Protein AF-A0A6B2GBC1-F1 (afdb_monomer)

Foldseek 3Di:
DAFAQQFPPFADPDPPVQFDRHAGDFDQDADDPDVVVVVVSVVPDGHHYTDDQAHLQQQHLLLCLAVCVSNVPDALVVDAAEAEAEDQGHYDAFPPCVVRVADAADPSHHQQDPRRGNPCRSVHGRHHLVSSLVSCLVRVYEYEYAYAPVCQVVVVVSVVVSPNHNYDYDHADPVNPCVVVVVVVVVVD

Secondary structure (DSSP, 8-state):
-B---SSTTTS-----TTSBPP-SBB--S-S-S-HHHHHHHHHH---B--SSSEE-HHHHHHHHHH-HHHHTPPPTTT--EEEEEEESSEE--TTGGGGGT--SPP-SS--B-TTSBBTTTTTSPPPPHHHHHHHHHHTTEEEEEEE-GGGHHHHHHHHHHTTTS-EEEEEPPTT-TTHHHHHHHHHT-

InterPro domains:
  IPR002369 Integrin beta subunit, VWA domain [PF00362] (2-185)
  IPR002369 Integrin beta subunit, VWA domain [SM00187] (1-189)
  IPR015812 Integrin beta subunit [PR01186] (19-38)
  IPR015812 Integrin beta subunit [PR01186] (52-74)
  IPR015812 Integrin beta subunit [PR01186] (125-148)
  IPR015812 Integrin beta subunit [PR01186] (163-187)
  IPR015812 Integrin beta subunit [PTHR10082] (2-185)
  IPR036465 von Willebrand factor A-like domain superfamily [G3DSA:3.40.50.410] (1-189)
  IPR036465 von Willebrand factor A-like domain superfamily [SSF53300] (2-186)

Radius of gyration: 16.09 Å; Cα contacts (8 Å, |Δi|>4): 322; chains: 1; bounding box: 44×36×41 Å

Solvent-accessible surface area (backbone atoms only — not comparable to full-atom values): 10828 Å² total; per-residue (Å²): 93,68,44,26,51,67,41,55,77,43,24,71,92,69,84,49,92,88,45,49,80,53,44,29,30,35,64,86,72,52,65,69,90,57,62,64,63,49,52,55,50,60,74,68,64,73,58,58,66,59,70,55,69,53,24,31,55,46,47,38,54,38,41,60,59,56,27,39,75,75,41,44,64,68,59,67,92,80,42,92,42,75,46,80,44,76,46,85,59,48,70,50,40,51,70,58,30,46,79,54,73,24,77,40,75,49,86,86,70,56,48,63,47,99,84,29,33,46,73,49,49,80,68,26,19,38,40,43,71,68,59,43,42,51,46,30,44,75,56,59,34,33,40,38,37,35,25,30,71,90,45,48,67,62,52,48,53,50,40,62,74,28,70,85,38,59,52,51,74,43,75,33,48,97,82,49,80,54,53,66,62,55,53,57,57,58,75,77,110

Sequence (189 aa):
IFVDKPITPFSGSWSQNCCLPTFSFKNVLPLSQDIDTFNETLQSLRISSNIDTKEGTMDAIYQVAACEQQIGWRLPEQSRRAILIVTDGKMKMAGDGRIAGIFRPHDGKCHLNMENYYEKDLYFDYISLAVVRKILMKNRITVLFAATKSLNEEFTKITQLWNGVNSAVSILSEDSSNIVNLVENMSQV

pLDDT: mean 90.85, std 9.91, range [48.81, 98.56]

Structure (mmCIF, N/CA/C/O backbone):
data_AF-A0A6B2GBC1-F1
#
_entry.id   AF-A0A6B2GBC1-F1
#
loop_
_atom_site.group_PDB
_atom_site.id
_atom_site.type_symbol
_atom_site.label_atom_id
_atom_site.label_alt_id
_atom_site.label_comp_id
_atom_site.label_asym_id
_atom_site.label_entity_id
_atom_site.label_seq_id
_atom_site.pdbx_PDB_ins_code
_atom_site.Cartn_x
_atom_site.Cartn_y
_atom_site.Cartn_z
_atom_site.occupancy
_atom_site.B_iso_or_equiv
_atom_site.auth_seq_id
_atom_site.auth_comp_id
_atom_site.auth_asym_id
_atom_site.auth_atom_id
_atom_site.pdbx_PDB_model_num
ATOM 1 N N . ILE A 1 1 ? 3.556 -5.795 3.095 1.00 93.44 1 ILE A N 1
ATOM 2 C CA . ILE A 1 1 ? 4.776 -5.016 2.764 1.00 93.44 1 ILE A CA 1
ATOM 3 C C . ILE A 1 1 ? 4.745 -4.637 1.290 1.00 93.44 1 ILE A C 1
ATOM 5 O O . ILE A 1 1 ? 4.139 -5.370 0.509 1.00 93.44 1 ILE A O 1
ATOM 9 N N . PHE A 1 2 ? 5.346 -3.517 0.910 1.00 95.31 2 PHE A N 1
ATOM 10 C CA . PHE A 1 2 ? 5.397 -3.057 -0.477 1.00 95.31 2 PHE A CA 1
ATOM 11 C C . PHE A 1 2 ? 6.746 -2.403 -0.766 1.00 95.31 2 PHE A C 1
ATOM 13 O O . PHE A 1 2 ? 7.439 -2.013 0.170 1.00 95.31 2 PHE A O 1
ATOM 20 N N . VAL A 1 3 ? 7.109 -2.338 -2.045 1.00 94.44 3 VAL A N 1
ATOM 21 C CA . VAL A 1 3 ? 8.291 -1.614 -2.529 1.00 94.44 3 VAL A CA 1
ATOM 22 C C . VAL A 1 3 ? 7.860 -0.844 -3.767 1.00 94.44 3 VAL A C 1
ATOM 24 O O . VAL A 1 3 ? 7.325 0.256 -3.664 1.00 94.44 3 VAL A O 1
ATOM 27 N N . ASP A 1 4 ? 7.982 -1.458 -4.942 1.00 95.06 4 ASP A N 1
ATOM 28 C CA . ASP A 1 4 ? 7.512 -0.908 -6.196 1.00 95.06 4 ASP A CA 1
ATOM 29 C C . ASP A 1 4 ? 7.488 -1.971 -7.310 1.00 95.06 4 ASP A C 1
ATOM 31 O O . ASP A 1 4 ? 7.938 -3.102 -7.118 1.00 95.06 4 ASP A O 1
ATOM 35 N N . LYS A 1 5 ? 6.936 -1.631 -8.478 1.00 95.38 5 LYS A N 1
ATOM 36 C CA . LYS A 1 5 ? 6.880 -2.517 -9.646 1.00 95.38 5 LYS A CA 1
ATOM 37 C C . LYS A 1 5 ? 8.297 -2.990 -10.029 1.00 95.38 5 LYS A C 1
ATOM 39 O O . LYS A 1 5 ? 9.174 -2.152 -10.248 1.00 95.38 5 LYS A O 1
ATOM 44 N N . PRO A 1 6 ? 8.537 -4.309 -10.147 1.00 93.06 6 PRO A N 1
ATOM 45 C CA . PRO A 1 6 ? 9.867 -4.872 -10.366 1.00 93.06 6 PRO A CA 1
ATOM 46 C C . PRO A 1 6 ? 10.289 -4.795 -11.842 1.00 93.06 6 PRO A C 1
ATOM 48 O O . PRO A 1 6 ? 10.490 -5.809 -12.508 1.00 93.06 6 PRO A O 1
ATOM 51 N N . ILE A 1 7 ? 10.399 -3.577 -12.368 1.00 92.56 7 ILE A N 1
ATOM 52 C CA . ILE A 1 7 ? 10.767 -3.298 -13.755 1.00 92.56 7 ILE A CA 1
ATOM 53 C C . ILE A 1 7 ? 11.630 -2.038 -13.852 1.00 92.56 7 ILE A C 1
ATOM 55 O O . ILE A 1 7 ? 11.439 -1.068 -13.122 1.00 92.56 7 ILE A O 1
ATOM 59 N N . THR A 1 8 ? 12.568 -2.018 -14.796 1.00 90.50 8 THR A N 1
ATOM 60 C CA . THR A 1 8 ? 13.325 -0.807 -15.138 1.00 90.50 8 THR A CA 1
ATOM 61 C C . THR A 1 8 ? 12.388 0.254 -15.743 1.00 90.50 8 THR A C 1
ATOM 63 O O . THR A 1 8 ? 11.557 -0.090 -16.584 1.00 90.50 8 THR A O 1
ATOM 66 N N . PRO A 1 9 ? 12.502 1.543 -15.363 1.00 91.69 9 PRO A N 1
ATOM 67 C CA . PRO A 1 9 ? 13.580 2.153 -14.573 1.00 91.69 9 PRO A CA 1
ATOM 68 C C . PRO A 1 9 ? 13.373 2.172 -13.049 1.00 91.69 9 PRO A C 1
ATOM 70 O O . PRO A 1 9 ? 14.221 2.714 -12.348 1.00 91.69 9 PRO A O 1
ATOM 73 N N . PHE A 1 10 ? 12.284 1.608 -12.527 1.00 90.31 10 PHE A N 1
ATOM 74 C CA . PHE A 1 10 ? 11.970 1.656 -11.095 1.00 90.31 10 PHE A CA 1
ATOM 75 C C . PHE A 1 10 ? 12.819 0.700 -10.263 1.00 90.31 10 PHE A C 1
ATOM 77 O O . PHE A 1 10 ? 13.260 1.042 -9.170 1.00 90.31 10 PHE A O 1
ATOM 84 N N . SER A 1 11 ? 13.090 -0.493 -10.788 1.00 84.81 11 SER A N 1
ATOM 85 C CA . SER A 1 11 ? 13.958 -1.482 -10.158 1.00 84.81 11 SER A CA 1
ATOM 86 C C . SER A 1 11 ? 15.099 -1.907 -11.081 1.00 84.81 11 SER A C 1
ATOM 88 O O . SER A 1 11 ? 15.045 -1.769 -12.311 1.00 84.81 11 SER A O 1
ATOM 90 N N . GLY A 1 12 ? 16.171 -2.408 -10.468 1.00 72.06 12 GLY A N 1
ATOM 91 C CA . GLY A 1 12 ? 17.345 -2.924 -11.164 1.00 72.06 12 GLY A CA 1
ATOM 92 C C . GLY A 1 12 ? 17.510 -4.421 -10.953 1.00 72.06 12 GLY A C 1
ATOM 93 O O . GLY A 1 12 ? 17.150 -4.952 -9.910 1.00 72.06 12 GLY A O 1
ATOM 94 N N . SER A 1 13 ? 18.147 -5.088 -11.916 1.00 59.38 13 SER A N 1
ATOM 95 C CA . SER A 1 13 ? 18.528 -6.509 -11.835 1.00 59.38 13 SER A CA 1
ATOM 96 C C . SER A 1 13 ? 19.705 -6.773 -10.877 1.00 59.38 13 SER A C 1
ATOM 98 O O . SER A 1 13 ? 20.373 -7.805 -10.974 1.00 59.38 13 SER A O 1
ATOM 100 N N . TRP A 1 14 ? 20.021 -5.839 -9.979 1.00 55.62 14 TRP A N 1
ATOM 101 C CA . TRP A 1 14 ? 21.139 -5.999 -9.063 1.00 55.62 14 TRP A CA 1
ATOM 102 C C . TRP A 1 14 ? 20.720 -6.980 -7.975 1.00 55.62 14 TRP A C 1
ATOM 104 O O . TRP A 1 14 ? 19.924 -6.646 -7.100 1.00 55.62 14 TRP A O 1
ATOM 114 N N . SER A 1 15 ? 21.271 -8.192 -8.019 1.00 51.00 15 SER A N 1
ATOM 115 C CA . SER A 1 15 ? 21.287 -9.102 -6.879 1.00 51.00 15 SER A CA 1
ATOM 116 C C . SER A 1 15 ? 22.1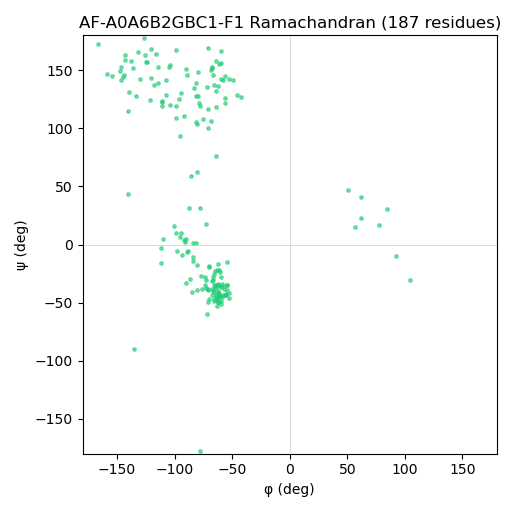30 -8.465 -5.770 1.00 51.00 15 SER A C 1
ATOM 118 O O . SER A 1 15 ? 23.305 -8.788 -5.591 1.00 51.00 15 SER A O 1
ATOM 120 N N . GLN A 1 16 ? 21.579 -7.481 -5.065 1.00 55.41 16 GLN A N 1
ATOM 121 C CA . GLN A 1 16 ? 22.209 -6.984 -3.856 1.00 55.41 16 GLN A CA 1
ATOM 122 C C . GLN A 1 16 ? 22.061 -8.070 -2.791 1.00 55.41 16 GLN A C 1
ATOM 124 O O . GLN A 1 16 ? 20.952 -8.397 -2.377 1.00 55.41 16 GLN A O 1
ATOM 129 N N . ASN A 1 17 ? 23.186 -8.615 -2.323 1.00 58.75 17 ASN A N 1
ATOM 130 C CA . ASN A 1 17 ? 23.235 -9.666 -1.297 1.00 58.75 17 ASN A CA 1
ATOM 131 C C . ASN A 1 17 ? 22.494 -9.306 0.012 1.00 58.75 17 ASN A C 1
ATOM 133 O O . ASN A 1 17 ? 22.229 -10.189 0.825 1.00 58.75 17 ASN A O 1
ATOM 137 N N . CYS A 1 18 ? 22.155 -8.030 0.231 1.00 66.94 18 CYS A N 1
ATOM 138 C CA . CYS A 1 18 ? 21.405 -7.574 1.400 1.00 66.94 18 CYS A CA 1
ATOM 139 C C . CYS A 1 18 ? 19.919 -7.950 1.369 1.00 66.94 18 CYS A C 1
ATOM 141 O O . CYS A 1 18 ? 19.301 -8.094 2.426 1.00 66.94 18 CYS A O 1
ATOM 143 N N . CYS A 1 19 ? 19.332 -8.094 0.181 1.00 77.69 19 CYS A N 1
ATOM 144 C CA . CYS A 1 19 ? 17.942 -7.706 -0.008 1.00 77.69 19 CYS A CA 1
ATOM 145 C C . CYS A 1 19 ? 17.146 -8.739 -0.818 1.00 77.69 19 CYS A C 1
ATOM 147 O O . CYS A 1 19 ? 17.696 -9.477 -1.636 1.00 77.69 19 CYS A O 1
ATOM 149 N N . LEU A 1 20 ? 15.833 -8.811 -0.575 1.00 83.00 20 LEU A N 1
ATOM 150 C CA . LEU A 1 20 ? 14.937 -9.620 -1.406 1.00 83.00 20 LEU A CA 1
ATOM 151 C C . LEU A 1 20 ? 14.817 -9.011 -2.813 1.00 83.00 20 LEU A C 1
ATOM 153 O O . LEU A 1 20 ? 14.874 -7.780 -2.932 1.00 83.00 20 LEU A O 1
ATOM 157 N N . PRO A 1 21 ? 14.577 -9.829 -3.860 1.00 86.38 21 PRO A N 1
ATOM 158 C CA . PRO A 1 21 ? 14.189 -9.317 -5.173 1.00 86.38 21 PRO A CA 1
ATOM 159 C C . PRO A 1 21 ? 13.037 -8.320 -5.047 1.00 86.38 21 PRO A C 1
ATOM 161 O O . PRO A 1 21 ? 12.145 -8.526 -4.222 1.00 86.38 21 PRO A O 1
ATOM 164 N N . THR A 1 22 ? 13.058 -7.247 -5.839 1.00 89.75 22 THR A N 1
ATOM 165 C CA . THR A 1 22 ? 11.990 -6.242 -5.823 1.00 89.75 22 THR A CA 1
ATOM 166 C C . THR A 1 22 ? 10.642 -6.892 -6.136 1.00 89.75 22 THR A C 1
ATOM 168 O O . THR A 1 22 ? 10.546 -7.780 -6.983 1.00 89.75 22 THR A O 1
ATOM 171 N N . PHE A 1 23 ? 9.596 -6.439 -5.456 1.00 92.88 23 PHE A N 1
ATOM 172 C CA . PHE A 1 23 ? 8.207 -6.819 -5.694 1.00 92.88 23 PHE A CA 1
ATOM 173 C C . PHE A 1 23 ? 7.311 -5.615 -5.393 1.00 92.88 23 PHE A C 1
ATOM 175 O O . PHE A 1 23 ? 7.648 -4.788 -4.545 1.00 92.88 23 PHE A O 1
ATOM 182 N N . SER A 1 24 ? 6.144 -5.534 -6.033 1.00 95.56 24 SER A N 1
ATOM 183 C CA . SER A 1 24 ? 5.229 -4.413 -5.795 1.00 95.56 24 SER A CA 1
ATOM 184 C C . SER A 1 24 ? 4.568 -4.493 -4.417 1.00 95.56 24 SER A C 1
ATOM 186 O O . SER A 1 24 ? 4.765 -3.614 -3.581 1.00 95.56 24 SER A O 1
ATOM 188 N N . PHE A 1 25 ? 3.827 -5.570 -4.146 1.00 97.62 25 PHE A N 1
ATOM 189 C CA . PHE A 1 25 ? 3.136 -5.787 -2.876 1.00 97.62 25 PHE A CA 1
ATOM 190 C C . PHE A 1 25 ? 3.088 -7.276 -2.525 1.00 97.62 25 PHE A C 1
ATOM 192 O O . PHE A 1 25 ? 2.859 -8.121 -3.393 1.00 97.62 25 PHE A O 1
ATOM 199 N N . LYS A 1 26 ? 3.261 -7.577 -1.234 1.00 96.94 26 LYS A N 1
ATOM 200 C CA . LYS A 1 26 ? 3.037 -8.901 -0.651 1.00 96.94 26 LYS A CA 1
ATOM 201 C C . LYS A 1 26 ? 2.222 -8.788 0.634 1.00 96.94 26 LYS A C 1
ATOM 203 O O . LYS A 1 26 ? 2.610 -8.060 1.562 1.00 96.94 26 LYS A O 1
ATOM 208 N N . ASN A 1 27 ? 1.140 -9.556 0.716 1.00 97.50 27 ASN A N 1
ATOM 209 C CA . ASN A 1 27 ? 0.458 -9.829 1.976 1.00 97.50 27 ASN A CA 1
ATOM 210 C C . ASN A 1 27 ? 1.210 -10.948 2.716 1.00 97.50 27 ASN A C 1
ATOM 212 O O . ASN A 1 27 ? 1.182 -12.102 2.305 1.00 97.50 27 ASN A O 1
ATOM 216 N N . VAL A 1 28 ? 1.948 -10.592 3.767 1.00 96.31 28 VAL A N 1
ATOM 217 C CA . VAL A 1 28 ? 2.822 -11.545 4.477 1.00 96.31 28 VAL A CA 1
ATOM 218 C C . VAL A 1 28 ? 2.045 -12.336 5.521 1.00 96.31 28 VAL A C 1
ATOM 220 O O . VAL A 1 28 ? 2.251 -13.537 5.650 1.00 96.31 28 VAL A O 1
ATOM 223 N N . LEU A 1 29 ? 1.150 -11.660 6.239 1.00 96.44 29 LEU A N 1
ATOM 224 C CA . LEU A 1 29 ? 0.377 -12.232 7.328 1.00 96.44 29 LEU A CA 1
ATOM 225 C C . LEU A 1 29 ? -1.056 -11.686 7.265 1.00 96.44 29 LEU A C 1
ATOM 227 O O . LEU A 1 29 ? -1.244 -10.479 7.441 1.00 96.44 29 LEU A O 1
ATOM 231 N N . PRO A 1 30 ? -2.059 -12.543 7.010 1.00 97.06 30 PRO A N 1
ATOM 232 C CA . PRO A 1 30 ? -3.462 -12.179 7.165 1.00 97.06 30 PRO A CA 1
ATOM 233 C C . PRO A 1 30 ? -3.781 -11.753 8.604 1.00 97.06 30 PRO A C 1
ATOM 235 O O . PRO A 1 30 ? -3.113 -12.170 9.550 1.00 97.06 30 PRO A O 1
ATOM 238 N N . LEU A 1 31 ? -4.836 -10.958 8.783 1.00 96.31 31 LEU A N 1
ATOM 239 C CA . LEU A 1 31 ? -5.298 -10.526 10.101 1.00 96.31 31 LEU A CA 1
ATOM 240 C C . LEU A 1 31 ? -5.581 -11.739 11.001 1.00 96.31 31 LEU A C 1
ATOM 242 O O . LEU A 1 31 ? -6.424 -12.579 10.687 1.00 96.31 31 LEU A O 1
ATOM 246 N N . SER A 1 32 ? -4.888 -11.794 12.137 1.00 93.81 32 SER A N 1
ATOM 247 C CA . SER A 1 32 ? -4.962 -12.877 13.116 1.00 93.81 32 SER A CA 1
ATOM 248 C C . SER A 1 32 ? -4.992 -12.317 14.540 1.00 93.81 32 SER A C 1
ATOM 250 O O . SER A 1 32 ? -4.583 -11.182 14.779 1.00 93.81 32 SER A O 1
ATOM 252 N N . GLN A 1 33 ? -5.498 -13.112 15.483 1.00 93.50 33 GLN A N 1
ATOM 253 C CA . GLN A 1 33 ? -5.403 -12.833 16.923 1.00 93.50 33 GLN A CA 1
ATOM 254 C C . GLN A 1 33 ? -4.122 -13.409 17.547 1.00 93.50 33 GLN A C 1
ATOM 256 O O . GLN A 1 33 ? -3.858 -13.180 18.723 1.00 93.50 33 GLN A O 1
ATOM 261 N N . ASP A 1 34 ? -3.345 -14.160 16.766 1.00 96.06 34 ASP A N 1
ATOM 262 C CA . ASP A 1 34 ? -2.093 -14.770 17.193 1.00 96.06 34 ASP A CA 1
ATOM 263 C C . ASP A 1 34 ? -0.946 -13.747 17.153 1.00 96.06 34 ASP A C 1
ATOM 265 O O . ASP A 1 34 ? -0.430 -13.387 16.090 1.00 96.06 34 ASP A O 1
ATOM 269 N N . ILE A 1 35 ? -0.581 -13.264 18.340 1.00 94.44 35 ILE A N 1
ATOM 270 C CA . ILE A 1 35 ? 0.489 -12.283 18.545 1.00 94.44 35 ILE A CA 1
ATOM 271 C C . ILE A 1 35 ? 1.870 -12.921 18.341 1.00 94.44 35 ILE A C 1
ATOM 273 O O . ILE A 1 35 ? 2.788 -12.244 17.876 1.00 94.44 35 ILE A O 1
ATOM 277 N N . ASP A 1 36 ? 2.023 -14.211 18.639 1.00 95.94 36 ASP A N 1
ATOM 278 C CA . ASP A 1 36 ? 3.304 -14.904 18.510 1.00 95.94 36 ASP A CA 1
ATOM 279 C C . ASP A 1 36 ? 3.659 -15.059 17.031 1.00 95.94 36 ASP A C 1
ATOM 281 O O . ASP A 1 36 ? 4.732 -14.625 16.608 1.00 95.94 36 ASP A O 1
ATOM 285 N N . THR A 1 37 ? 2.701 -15.505 16.210 1.00 94.81 37 THR A N 1
ATOM 286 C CA . THR A 1 37 ? 2.858 -15.545 14.748 1.00 94.81 37 THR A CA 1
ATOM 287 C C . THR A 1 37 ? 3.186 -14.157 14.178 1.00 94.81 37 THR A C 1
ATOM 289 O O . THR A 1 37 ? 4.000 -14.036 13.257 1.00 94.81 37 THR A O 1
ATOM 292 N N . PHE A 1 38 ? 2.588 -13.086 14.712 1.00 94.31 38 PHE A N 1
ATOM 293 C CA . PHE A 1 38 ? 2.908 -11.717 14.296 1.00 94.31 38 PHE A CA 1
ATOM 294 C C . PHE A 1 38 ? 4.362 -11.341 14.613 1.00 94.31 38 PHE A C 1
ATOM 296 O O . PHE A 1 38 ? 5.071 -10.853 13.730 1.00 94.31 38 PHE A O 1
ATOM 303 N N . ASN A 1 39 ? 4.825 -11.611 15.835 1.00 93.19 39 ASN A N 1
ATOM 304 C CA . ASN A 1 39 ? 6.193 -11.320 16.266 1.00 93.19 39 ASN A CA 1
ATOM 305 C C . ASN A 1 39 ? 7.232 -12.123 15.473 1.00 93.19 39 ASN A C 1
ATOM 307 O O . ASN A 1 39 ? 8.215 -11.552 14.997 1.00 93.19 39 ASN A O 1
ATOM 311 N N . GLU A 1 40 ? 6.998 -13.421 15.280 1.00 95.12 40 GLU A N 1
ATOM 312 C CA . GLU A 1 40 ? 7.855 -14.287 14.466 1.00 95.12 40 GLU A CA 1
ATOM 313 C C . GLU A 1 40 ? 7.914 -13.801 13.015 1.00 95.12 40 GLU A C 1
ATOM 315 O O . GLU A 1 40 ? 8.996 -13.674 12.432 1.00 95.12 40 GLU A O 1
ATOM 320 N N . THR A 1 41 ? 6.759 -13.442 12.443 1.00 93.94 41 THR A N 1
ATOM 321 C CA . THR A 1 41 ? 6.696 -12.899 11.084 1.00 93.94 41 THR A CA 1
ATOM 322 C C . THR A 1 41 ? 7.512 -11.616 10.981 1.00 93.94 41 THR A C 1
ATOM 324 O O . THR A 1 41 ? 8.337 -11.514 10.074 1.00 93.94 41 THR A O 1
ATOM 327 N N . LEU A 1 42 ? 7.338 -10.665 11.908 1.00 88.94 42 LEU A N 1
ATOM 328 C CA . LEU A 1 42 ? 8.082 -9.402 11.920 1.00 88.94 42 LEU A CA 1
ATOM 329 C C . LEU A 1 42 ? 9.597 -9.617 11.981 1.00 88.94 42 LEU A C 1
ATOM 331 O O . LEU A 1 42 ? 10.324 -8.970 11.232 1.00 88.94 42 LEU A O 1
ATOM 335 N N . GLN A 1 43 ? 10.072 -10.538 12.821 1.00 90.12 43 GLN A N 1
ATOM 336 C CA . GLN A 1 43 ? 11.502 -10.855 12.928 1.00 90.12 43 GLN A CA 1
ATOM 337 C C . GLN A 1 43 ? 12.065 -11.505 11.657 1.00 90.12 43 GLN A C 1
ATOM 339 O O . GLN A 1 43 ? 13.249 -11.358 11.360 1.00 90.12 43 GLN A O 1
ATOM 344 N N . SER A 1 44 ? 11.224 -12.205 10.892 1.00 88.81 44 SER A N 1
ATOM 345 C CA . SER A 1 44 ? 11.614 -12.838 9.628 1.00 88.81 44 SER A CA 1
ATOM 346 C C . SER A 1 44 ? 11.566 -11.902 8.413 1.00 88.81 44 SER A C 1
ATOM 348 O O . SER A 1 44 ? 12.049 -12.2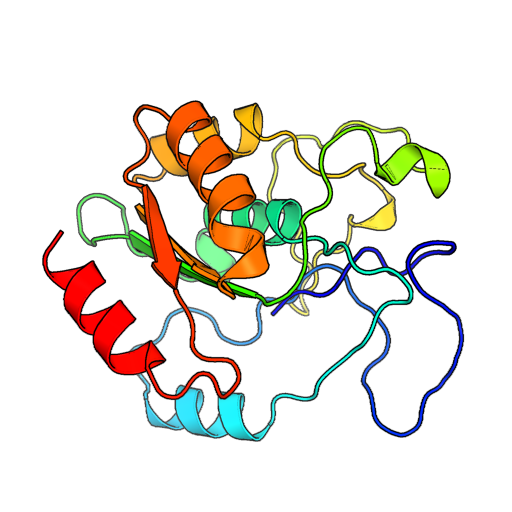67 7.335 1.00 88.81 44 SER A O 1
ATOM 350 N N . LEU A 1 45 ? 10.979 -10.704 8.552 1.00 87.38 45 LEU A N 1
ATOM 351 C CA . LEU A 1 45 ? 10.858 -9.760 7.446 1.00 87.38 45 LEU A CA 1
ATOM 352 C C . LEU A 1 45 ? 12.237 -9.302 6.979 1.00 87.38 45 LEU A C 1
ATOM 354 O O . LEU A 1 45 ? 13.092 -8.881 7.754 1.00 87.38 45 LEU A O 1
ATOM 358 N N . ARG A 1 46 ? 12.430 -9.339 5.663 1.00 82.31 46 ARG A N 1
ATOM 359 C CA . ARG A 1 46 ? 13.635 -8.837 5.010 1.00 82.31 46 ARG A CA 1
ATOM 360 C C . ARG A 1 46 ? 13.285 -7.641 4.147 1.00 82.31 46 ARG A C 1
ATOM 362 O O . ARG A 1 46 ? 12.272 -7.652 3.447 1.00 82.31 46 ARG A O 1
ATOM 369 N N . ILE A 1 47 ? 14.153 -6.638 4.177 1.00 81.31 47 ILE A N 1
ATOM 370 C CA . ILE A 1 47 ? 14.027 -5.472 3.312 1.00 81.31 47 ILE A CA 1
ATOM 371 C C . ILE A 1 47 ? 14.263 -5.857 1.846 1.00 81.31 47 ILE A C 1
ATOM 373 O O . ILE A 1 47 ? 14.986 -6.803 1.512 1.00 81.31 47 ILE A O 1
ATOM 377 N N . SER A 1 48 ? 13.634 -5.094 0.969 1.00 83.38 48 SER A N 1
ATOM 378 C CA . SER A 1 48 ? 13.923 -5.052 -0.457 1.00 83.38 48 SER A CA 1
ATOM 379 C C . SER A 1 48 ? 14.175 -3.590 -0.830 1.00 83.38 48 SER A C 1
ATOM 381 O O . SER A 1 48 ? 14.137 -2.716 0.034 1.00 83.38 48 SER A O 1
ATOM 383 N N . SER A 1 49 ? 14.507 -3.323 -2.084 1.00 78.00 49 SER A N 1
ATOM 384 C CA . SER A 1 49 ? 14.894 -1.991 -2.534 1.00 78.00 49 SER A CA 1
ATOM 385 C C . SER A 1 49 ? 14.459 -1.768 -3.981 1.00 78.00 49 SER A C 1
ATOM 387 O O . SER A 1 49 ? 14.378 -2.710 -4.779 1.00 78.00 49 SER A O 1
ATOM 389 N N . ASN A 1 50 ? 14.164 -0.514 -4.306 1.00 79.19 50 ASN A N 1
ATOM 390 C CA . ASN A 1 50 ? 13.986 0.019 -5.651 1.00 79.19 50 ASN A CA 1
ATOM 391 C C . ASN A 1 50 ? 15.014 1.144 -5.897 1.00 79.19 50 ASN A C 1
ATOM 393 O O . ASN A 1 50 ? 15.724 1.571 -4.989 1.00 79.19 50 ASN A O 1
ATOM 397 N N . ILE A 1 51 ? 15.151 1.575 -7.151 1.00 80.31 51 ILE A N 1
ATOM 398 C CA . ILE A 1 51 ? 16.171 2.550 -7.571 1.00 80.31 51 ILE A CA 1
ATOM 399 C C . ILE A 1 51 ? 15.742 3.983 -7.254 1.00 80.31 51 ILE A C 1
ATOM 401 O O . ILE A 1 51 ? 16.580 4.815 -6.908 1.00 80.31 51 ILE A O 1
ATOM 405 N N . ASP A 1 52 ? 14.465 4.302 -7.440 1.00 82.12 52 ASP A N 1
ATOM 406 C CA . ASP A 1 52 ? 13.958 5.661 -7.305 1.00 82.12 52 ASP A CA 1
ATOM 407 C C . ASP A 1 52 ? 13.293 5.919 -5.946 1.00 82.12 52 ASP A C 1
ATOM 409 O O . ASP A 1 52 ? 13.018 5.015 -5.170 1.00 82.12 52 ASP A O 1
ATOM 413 N N . THR A 1 53 ? 13.027 7.186 -5.632 1.00 83.75 53 THR A N 1
ATOM 414 C CA . THR A 1 53 ? 12.523 7.597 -4.307 1.00 83.75 53 THR A CA 1
ATOM 415 C C . THR A 1 53 ? 11.007 7.474 -4.142 1.00 83.75 53 THR A C 1
ATOM 417 O O . THR A 1 53 ? 10.468 7.870 -3.105 1.00 83.75 53 THR A O 1
ATOM 420 N N . LYS A 1 54 ? 10.297 7.001 -5.176 1.00 91.88 54 LYS A N 1
ATOM 421 C CA . LYS A 1 54 ? 8.844 6.817 -5.152 1.00 91.88 54 LYS A CA 1
ATOM 422 C C . LYS A 1 54 ? 8.482 5.339 -5.075 1.00 91.88 54 LYS A C 1
ATOM 424 O O . LYS A 1 54 ? 9.047 4.534 -5.802 1.00 91.88 54 LYS A O 1
ATOM 429 N N . GLU A 1 55 ? 7.451 5.009 -4.318 1.00 93.56 55 GLU A N 1
ATOM 430 C CA . GLU A 1 55 ? 7.031 3.638 -4.035 1.00 93.56 55 GLU A CA 1
ATOM 431 C C . GLU A 1 55 ? 5.630 3.326 -4.582 1.00 93.56 55 GLU A C 1
ATOM 433 O O . GLU A 1 55 ? 4.820 4.212 -4.880 1.00 93.56 55 GLU A O 1
ATOM 438 N N . GLY A 1 56 ? 5.310 2.034 -4.665 1.00 95.81 56 GLY A N 1
ATOM 439 C CA . GLY A 1 56 ? 4.015 1.497 -5.089 1.00 95.81 56 GLY A CA 1
ATOM 440 C C . GLY A 1 56 ? 2.916 1.566 -4.019 1.00 95.81 56 GLY A C 1
ATOM 441 O O . GLY A 1 56 ? 2.047 0.693 -3.977 1.00 95.81 56 GLY A O 1
ATOM 442 N N . THR A 1 57 ? 2.938 2.578 -3.145 1.00 96.69 57 THR A N 1
ATOM 443 C CA . THR A 1 57 ? 2.066 2.698 -1.960 1.00 96.69 57 THR A CA 1
ATOM 444 C C . THR A 1 57 ? 0.580 2.554 -2.295 1.00 96.69 57 THR A C 1
ATOM 446 O O . THR A 1 57 ? -0.163 1.886 -1.578 1.00 96.69 57 THR A O 1
ATOM 449 N N . MET A 1 58 ? 0.126 3.157 -3.399 1.00 97.38 58 MET A N 1
ATOM 450 C CA . MET A 1 58 ? -1.292 3.151 -3.774 1.00 97.38 58 MET A CA 1
ATOM 451 C C . MET A 1 58 ? -1.783 1.778 -4.237 1.00 97.38 58 MET A C 1
ATOM 453 O O . MET A 1 58 ? -2.886 1.378 -3.859 1.00 97.38 58 MET A O 1
ATOM 457 N N . ASP A 1 59 ? -0.960 1.030 -4.978 1.00 98.00 59 ASP A N 1
ATOM 458 C CA . ASP A 1 59 ? -1.279 -0.351 -5.361 1.00 98.00 59 ASP A CA 1
ATOM 459 C C . ASP A 1 59 ? -1.398 -1.227 -4.103 1.00 98.00 59 ASP A C 1
ATOM 461 O O . ASP A 1 59 ? -2.356 -1.990 -3.970 1.00 98.00 59 ASP A O 1
ATOM 465 N N . ALA A 1 60 ? -0.499 -1.051 -3.129 1.00 98.12 60 ALA A N 1
ATOM 466 C CA . ALA A 1 60 ? -0.546 -1.773 -1.859 1.00 98.12 60 ALA A CA 1
ATOM 467 C C . ALA A 1 60 ? -1.819 -1.471 -1.051 1.00 98.12 60 ALA A C 1
ATOM 469 O O . ALA A 1 60 ? -2.520 -2.401 -0.650 1.00 98.12 60 ALA A O 1
ATOM 470 N N . ILE A 1 61 ? -2.166 -0.189 -0.858 1.00 98.31 61 ILE A N 1
ATOM 471 C CA . ILE A 1 61 ? -3.415 0.215 -0.181 1.00 98.31 61 ILE A CA 1
ATOM 472 C C . ILE A 1 61 ? -4.619 -0.416 -0.881 1.00 98.31 61 ILE A C 1
ATOM 474 O O . ILE A 1 61 ? -5.527 -0.931 -0.225 1.00 98.31 61 ILE A O 1
ATOM 478 N N . TYR A 1 62 ? -4.628 -0.396 -2.215 1.00 98.56 62 TYR A N 1
ATOM 479 C CA . TYR A 1 62 ? -5.731 -0.939 -2.988 1.00 98.56 62 TYR A CA 1
ATOM 480 C C . TYR A 1 62 ? -5.872 -2.451 -2.826 1.00 98.56 62 TYR A C 1
ATOM 482 O O . TYR A 1 62 ? -6.973 -2.923 -2.546 1.00 98.56 62 TYR A O 1
ATOM 490 N N . GLN A 1 63 ? -4.780 -3.209 -2.955 1.00 98.56 63 GLN A N 1
ATOM 491 C CA . GLN A 1 63 ? -4.807 -4.662 -2.779 1.00 98.56 63 GLN A CA 1
ATOM 492 C C . GLN A 1 63 ? -5.228 -5.034 -1.348 1.00 98.56 63 GLN A C 1
ATOM 494 O O . GLN A 1 63 ? -6.073 -5.911 -1.182 1.00 98.56 63 GLN A O 1
ATOM 499 N N . VAL A 1 64 ? -4.757 -4.313 -0.321 1.00 98.56 64 VAL A N 1
ATOM 500 C CA . VAL A 1 64 ? -5.213 -4.512 1.069 1.00 98.56 64 VAL A CA 1
ATOM 501 C C . VAL A 1 64 ? -6.713 -4.241 1.218 1.00 98.56 64 VAL A C 1
ATOM 503 O O . VAL A 1 64 ? -7.418 -4.981 1.902 1.00 98.56 64 VAL A O 1
ATOM 506 N N . ALA A 1 65 ? -7.233 -3.191 0.583 1.00 98.25 65 ALA A N 1
ATOM 507 C CA . ALA A 1 65 ? -8.647 -2.842 0.676 1.00 98.25 65 ALA A CA 1
ATOM 508 C C . ALA A 1 65 ? -9.560 -3.791 -0.122 1.00 98.25 65 ALA A C 1
ATOM 510 O O . ALA A 1 65 ? -10.685 -4.047 0.308 1.00 98.25 65 ALA A O 1
ATOM 511 N N . ALA A 1 66 ? -9.102 -4.289 -1.276 1.00 98.06 66 ALA A N 1
ATOM 512 C CA . ALA A 1 66 ? -9.900 -5.077 -2.215 1.00 98.06 66 ALA A CA 1
ATOM 513 C C . ALA A 1 66 ? -9.846 -6.594 -1.961 1.00 98.06 66 ALA A C 1
ATOM 515 O O . ALA A 1 66 ? -10.833 -7.285 -2.215 1.00 98.06 66 ALA A O 1
ATOM 516 N N . CYS A 1 67 ? -8.722 -7.129 -1.478 1.00 98.31 67 CYS A N 1
ATOM 517 C CA . CYS A 1 67 ? -8.521 -8.564 -1.260 1.00 98.31 67 CYS A CA 1
ATOM 518 C C . CYS A 1 67 ? -9.043 -9.026 0.108 1.00 98.31 67 CYS A C 1
ATOM 520 O O . CYS A 1 67 ? -8.290 -9.538 0.933 1.00 98.31 67 CYS A O 1
ATOM 522 N N . GLU A 1 68 ? -10.338 -8.826 0.373 1.00 97.31 68 GLU A N 1
ATOM 523 C CA . GLU A 1 68 ? -10.914 -8.997 1.716 1.00 97.31 68 GLU A CA 1
ATOM 524 C C . GLU A 1 68 ? -10.657 -10.369 2.344 1.00 97.31 68 GLU A C 1
ATOM 526 O O . GLU A 1 68 ? -10.344 -10.442 3.532 1.00 97.31 68 GLU A O 1
ATOM 531 N N . GLN A 1 69 ? -10.721 -11.436 1.547 1.00 96.56 69 GLN A N 1
ATOM 532 C CA . GLN A 1 69 ? -10.493 -12.797 2.022 1.00 96.56 69 GLN A CA 1
ATOM 533 C C . GLN A 1 69 ? -9.020 -13.054 2.363 1.00 96.56 69 GLN A C 1
ATOM 535 O O . GLN A 1 69 ? -8.730 -13.549 3.447 1.00 96.56 69 GLN A O 1
ATOM 540 N N . GLN A 1 70 ? -8.093 -12.707 1.466 1.00 97.81 70 GLN A N 1
ATOM 541 C CA . GLN A 1 70 ? -6.657 -12.935 1.656 1.00 97.81 70 GLN A CA 1
ATOM 542 C C . GLN A 1 70 ? -6.096 -12.095 2.807 1.00 97.81 70 GLN A C 1
ATOM 544 O O . GLN A 1 70 ? -5.215 -12.548 3.531 1.00 97.81 70 GLN A O 1
ATOM 549 N N . ILE A 1 71 ? -6.613 -10.878 2.987 1.00 98.25 71 ILE A N 1
ATOM 550 C CA . ILE A 1 71 ? -6.230 -10.003 4.099 1.00 98.25 71 ILE A CA 1
ATOM 551 C C . ILE A 1 71 ? -6.895 -10.442 5.409 1.00 98.25 71 ILE A C 1
ATOM 553 O O . ILE A 1 71 ? -6.334 -10.220 6.477 1.00 98.25 71 ILE A O 1
ATOM 557 N N . GLY A 1 72 ? -8.063 -11.087 5.353 1.00 97.44 72 GLY A N 1
ATOM 558 C CA . GLY A 1 72 ? -8.791 -11.540 6.540 1.00 97.44 72 GLY A CA 1
ATOM 559 C C . GLY A 1 72 ? -9.666 -10.453 7.169 1.00 97.44 72 GLY A C 1
ATOM 560 O O . GLY A 1 72 ? -9.868 -10.430 8.384 1.00 97.44 72 GLY A O 1
ATOM 561 N N . TRP A 1 73 ? -10.194 -9.524 6.367 1.00 97.56 73 TRP A N 1
ATOM 562 C CA . TRP A 1 73 ? -11.100 -8.498 6.878 1.00 97.56 73 TRP A CA 1
ATOM 563 C C . TRP A 1 73 ? -12.398 -9.126 7.408 1.00 97.56 73 TRP A C 1
ATOM 565 O O . TRP A 1 73 ? -13.193 -9.680 6.650 1.00 97.56 73 TRP A O 1
ATOM 575 N N . ARG A 1 74 ? -12.680 -8.957 8.706 1.00 95.94 74 ARG A N 1
ATOM 576 C CA . ARG A 1 74 ? -14.022 -9.213 9.266 1.00 95.94 74 ARG A CA 1
ATOM 577 C C . ARG A 1 74 ? -15.042 -8.250 8.669 1.00 95.94 74 ARG A C 1
ATOM 579 O O . ARG A 1 74 ? -14.665 -7.180 8.194 1.00 95.94 74 ARG A O 1
ATOM 586 N N . LEU A 1 75 ? -16.328 -8.600 8.692 1.00 92.62 75 LEU A N 1
ATOM 587 C CA . LEU A 1 75 ? -17.386 -7.782 8.085 1.00 92.62 75 LEU A CA 1
ATOM 588 C C . LEU A 1 75 ? -17.346 -6.318 8.583 1.00 92.62 75 LEU A C 1
ATOM 590 O O . LEU A 1 75 ? -17.097 -6.094 9.775 1.00 92.62 75 LEU A O 1
ATOM 594 N N . PRO A 1 76 ? -17.618 -5.317 7.715 1.00 88.25 76 PRO A N 1
ATOM 595 C CA . PRO A 1 76 ? -17.544 -3.899 8.092 1.00 88.25 76 PRO A CA 1
ATOM 596 C C . PRO A 1 76 ? -18.518 -3.504 9.211 1.00 88.25 76 PRO A C 1
ATOM 598 O O . PRO A 1 76 ? -18.335 -2.493 9.875 1.00 88.25 76 PRO A O 1
ATOM 601 N N . GLU A 1 77 ? -19.586 -4.278 9.400 1.00 89.75 77 GLU A N 1
ATOM 602 C CA . GLU A 1 77 ? -20.598 -4.060 10.441 1.00 89.75 77 GLU A CA 1
ATOM 603 C C . GLU A 1 77 ? -20.156 -4.591 11.813 1.00 89.75 77 GLU A C 1
ATOM 605 O O . GLU A 1 77 ? -20.706 -4.199 12.836 1.00 89.75 77 GLU A O 1
ATOM 610 N N . GLN A 1 78 ? -19.152 -5.471 11.840 1.00 91.12 78 GLN A N 1
ATOM 611 C CA . GLN A 1 78 ? -18.686 -6.181 13.037 1.00 91.12 78 GLN A CA 1
ATOM 612 C C . GLN A 1 78 ? -17.287 -5.743 13.484 1.00 91.12 78 GLN A C 1
ATOM 614 O O . GLN A 1 78 ? -16.750 -6.256 14.468 1.00 91.12 78 GLN A O 1
ATOM 619 N N . SER A 1 79 ? -16.642 -4.850 12.733 1.00 92.00 79 SER A N 1
ATOM 620 C CA . SER A 1 79 ? -15.264 -4.451 12.990 1.00 92.00 79 SER A CA 1
ATOM 621 C C . SER A 1 79 ? -14.969 -3.054 12.466 1.00 92.00 79 SER A C 1
ATOM 623 O O . SER A 1 79 ? -15.456 -2.653 11.412 1.00 92.00 79 SER A O 1
ATOM 625 N N . ARG A 1 80 ? -14.119 -2.327 13.196 1.00 91.19 80 ARG A N 1
ATOM 626 C CA . ARG A 1 80 ? -13.435 -1.152 12.655 1.00 91.19 80 ARG A CA 1
ATOM 627 C C . ARG A 1 80 ? -12.261 -1.643 11.816 1.00 91.19 80 ARG A C 1
ATOM 629 O O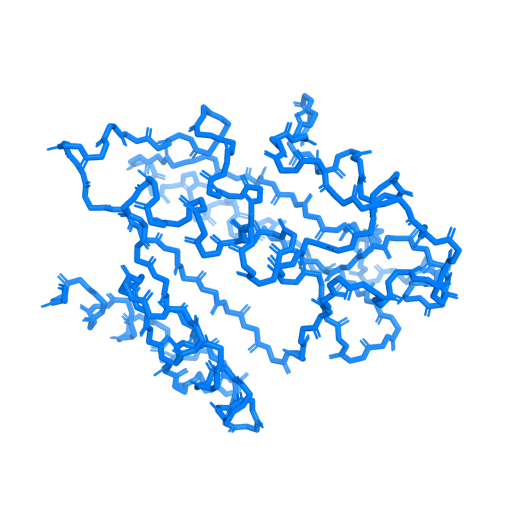 . ARG A 1 80 ? -11.470 -2.458 12.291 1.00 91.19 80 ARG A O 1
ATOM 636 N N . ARG A 1 81 ? -12.169 -1.173 10.574 1.00 95.06 81 ARG A N 1
ATOM 637 C CA . ARG A 1 81 ? -11.104 -1.543 9.639 1.00 95.06 81 ARG A CA 1
ATOM 638 C C . ARG A 1 81 ? -10.154 -0.364 9.473 1.00 95.06 81 ARG A C 1
ATOM 640 O O . ARG A 1 81 ? -10.596 0.751 9.209 1.00 95.06 81 ARG A O 1
ATOM 647 N N . ALA A 1 82 ? -8.865 -0.618 9.637 1.00 95.56 82 ALA A N 1
ATOM 648 C CA . ALA A 1 82 ? -7.839 0.410 9.699 1.00 95.56 82 ALA A CA 1
ATOM 649 C C . ALA A 1 82 ? -6.593 -0.042 8.938 1.00 95.56 82 ALA A C 1
ATOM 651 O O . ALA A 1 82 ? -6.112 -1.151 9.147 1.00 95.56 82 ALA A O 1
ATOM 652 N N . ILE A 1 83 ? -6.066 0.820 8.073 1.00 96.81 83 ILE A N 1
ATOM 653 C CA . ILE A 1 83 ? -4.778 0.627 7.412 1.00 96.81 83 ILE A CA 1
ATOM 654 C C . ILE A 1 83 ? -3.808 1.667 7.966 1.00 96.81 83 ILE A C 1
ATOM 656 O O . ILE A 1 83 ? -4.053 2.867 7.852 1.00 96.81 83 ILE A O 1
ATOM 660 N N . LEU A 1 84 ? -2.699 1.194 8.526 1.00 95.44 84 LEU A N 1
ATOM 661 C CA . LEU A 1 84 ? -1.545 2.014 8.870 1.00 95.44 84 LEU A CA 1
ATOM 662 C C . LEU A 1 84 ? -0.504 1.880 7.760 1.00 95.44 84 LEU A C 1
ATOM 664 O O . LEU A 1 84 ? -0.026 0.780 7.482 1.00 95.44 84 LEU A O 1
ATOM 668 N N . ILE A 1 85 ? -0.165 2.994 7.124 1.00 94.81 85 ILE A N 1
ATOM 669 C CA . ILE A 1 85 ? 0.884 3.067 6.111 1.00 94.81 85 ILE A CA 1
ATOM 670 C C . ILE A 1 85 ? 2.106 3.709 6.738 1.00 94.81 85 ILE A C 1
ATOM 672 O O . ILE A 1 85 ? 2.036 4.849 7.182 1.00 94.81 85 ILE A O 1
ATOM 676 N N . VAL A 1 86 ? 3.209 2.971 6.749 1.00 92.94 86 VAL A N 1
ATOM 677 C CA . VAL A 1 86 ? 4.510 3.430 7.237 1.00 92.94 86 VAL A CA 1
ATOM 678 C C . VAL A 1 86 ? 5.428 3.556 6.029 1.00 92.94 86 VAL A C 1
ATOM 680 O O . VAL A 1 86 ? 5.613 2.571 5.317 1.00 92.94 86 VAL A O 1
ATOM 683 N N . THR A 1 87 ? 5.931 4.758 5.753 1.00 90.75 87 THR A N 1
ATOM 684 C CA . THR A 1 87 ? 6.822 5.012 4.608 1.00 90.75 87 THR A CA 1
ATOM 685 C C . THR A 1 87 ? 7.638 6.288 4.815 1.00 90.75 87 THR A C 1
ATOM 687 O O . THR A 1 87 ? 7.177 7.260 5.418 1.00 90.75 87 THR A O 1
ATOM 690 N N . ASP A 1 88 ? 8.858 6.292 4.300 1.00 88.75 88 ASP A N 1
ATOM 691 C CA . ASP A 1 88 ? 9.736 7.452 4.150 1.00 88.75 88 ASP A CA 1
ATOM 692 C C . ASP A 1 88 ? 9.914 7.862 2.675 1.00 88.75 88 ASP A C 1
ATOM 694 O O . ASP A 1 88 ? 10.639 8.819 2.382 1.00 88.75 88 ASP A O 1
ATOM 698 N N . GLY A 1 89 ? 9.196 7.198 1.761 1.00 90.19 89 GLY A N 1
ATOM 699 C CA . GLY A 1 89 ? 9.190 7.432 0.323 1.00 90.19 89 GLY A CA 1
ATOM 700 C C . GLY A 1 89 ? 7.951 8.179 -0.178 1.00 90.19 89 GLY A C 1
ATOM 701 O O . GLY A 1 89 ? 6.862 8.148 0.400 1.00 90.19 89 GLY A O 1
ATOM 702 N N . LYS A 1 90 ? 8.110 8.863 -1.314 1.00 93.06 90 LYS A N 1
ATOM 703 C CA . LYS A 1 90 ? 6.971 9.432 -2.053 1.00 93.06 90 LYS A CA 1
ATOM 704 C C . LYS A 1 90 ? 6.162 8.312 -2.699 1.00 93.06 90 LYS A C 1
ATOM 706 O O . LYS A 1 90 ? 6.634 7.189 -2.812 1.00 93.06 90 LYS A O 1
ATOM 711 N N . MET A 1 91 ? 4.978 8.612 -3.219 1.00 93.88 91 MET A N 1
ATOM 712 C CA . MET A 1 91 ? 4.166 7.604 -3.912 1.00 93.88 91 MET A CA 1
ATOM 713 C C . MET A 1 91 ? 4.172 7.769 -5.436 1.00 93.88 91 MET A C 1
ATOM 715 O O . MET A 1 91 ? 4.293 8.878 -5.970 1.00 93.88 91 MET A O 1
ATOM 719 N N . LYS A 1 92 ? 3.974 6.657 -6.143 1.00 95.81 92 LYS A N 1
ATOM 720 C CA . LYS A 1 92 ? 3.580 6.643 -7.556 1.00 95.81 92 LYS A CA 1
ATOM 721 C C . LYS A 1 92 ? 2.062 6.637 -7.714 1.00 95.81 92 LYS A C 1
ATOM 723 O O . LYS A 1 92 ? 1.327 6.143 -6.856 1.00 95.81 92 LYS A O 1
ATOM 728 N N . MET A 1 93 ? 1.589 7.198 -8.823 1.00 94.25 93 MET A N 1
ATOM 729 C CA . MET A 1 93 ? 0.166 7.302 -9.161 1.00 94.25 93 MET A CA 1
ATOM 730 C C . MET A 1 93 ? -0.104 6.855 -10.598 1.00 94.25 93 MET A C 1
ATOM 732 O O . MET A 1 93 ? 0.809 6.749 -11.415 1.00 94.25 93 MET A O 1
ATOM 736 N N . ALA A 1 94 ? -1.381 6.623 -10.918 1.00 97.25 94 ALA A N 1
ATOM 737 C CA . ALA A 1 94 ? -1.821 6.347 -12.285 1.00 97.25 94 ALA A CA 1
ATOM 738 C C . ALA A 1 94 ? -1.198 7.327 -13.297 1.00 97.25 94 ALA A C 1
ATOM 740 O O . ALA A 1 94 ? -1.288 8.545 -13.136 1.00 97.25 94 ALA A O 1
ATOM 741 N N . GLY A 1 95 ? -0.593 6.785 -14.350 1.00 97.19 95 GLY A N 1
ATOM 742 C CA . GLY A 1 95 ? 0.195 7.492 -15.352 1.00 97.19 95 GLY A CA 1
ATOM 743 C C . GLY A 1 95 ? 1.703 7.287 -15.200 1.00 97.19 95 GLY A C 1
ATOM 744 O O . GLY A 1 95 ? 2.395 7.272 -16.220 1.00 97.19 95 GLY A O 1
ATOM 745 N N . ASP A 1 96 ? 2.213 7.082 -13.980 1.00 96.81 96 ASP A N 1
ATOM 746 C CA . ASP A 1 96 ? 3.654 6.934 -13.732 1.00 96.81 96 ASP A CA 1
ATOM 747 C C . ASP A 1 96 ? 4.217 5.652 -14.367 1.00 96.81 96 ASP A C 1
ATOM 749 O O . ASP A 1 96 ? 5.349 5.658 -14.845 1.00 96.81 96 ASP A O 1
ATOM 753 N N . GLY A 1 97 ? 3.429 4.574 -14.482 1.00 97.19 97 GLY A N 1
ATOM 754 C CA . GLY A 1 97 ? 3.864 3.309 -15.086 1.00 97.19 97 GLY A CA 1
ATOM 755 C C . GLY A 1 97 ? 4.246 3.421 -16.565 1.00 97.19 97 GLY A C 1
ATOM 756 O O . GLY A 1 97 ? 4.980 2.576 -17.082 1.00 97.19 97 GLY A O 1
ATOM 757 N N . ARG A 1 98 ? 3.835 4.499 -17.246 1.00 96.62 98 ARG A N 1
ATOM 758 C CA . ARG A 1 98 ? 4.153 4.740 -18.661 1.00 96.62 98 ARG A CA 1
ATOM 759 C C . ARG A 1 98 ? 5.651 4.797 -18.934 1.00 96.62 98 ARG A C 1
ATOM 761 O O . ARG A 1 98 ? 6.071 4.347 -19.997 1.00 96.62 98 ARG A O 1
ATOM 768 N N . ILE A 1 99 ? 6.457 5.305 -17.996 1.00 94.75 99 ILE A N 1
ATOM 769 C CA . ILE A 1 99 ? 7.915 5.391 -18.190 1.00 94.75 99 ILE A CA 1
ATOM 770 C C . ILE A 1 99 ? 8.594 4.014 -18.177 1.00 94.75 99 ILE A C 1
ATOM 772 O O . ILE A 1 99 ? 9.691 3.874 -18.706 1.00 94.75 99 ILE A O 1
ATOM 776 N N . ALA A 1 100 ? 7.926 3.003 -17.617 1.00 94.75 100 ALA A N 1
ATOM 777 C CA . ALA A 1 100 ? 8.340 1.602 -17.640 1.00 94.75 100 ALA A CA 1
ATOM 778 C C . ALA A 1 100 ? 7.620 0.785 -18.731 1.00 94.75 100 ALA A C 1
ATOM 780 O O . ALA A 1 100 ? 7.685 -0.442 -18.740 1.00 94.75 100 ALA A O 1
ATOM 781 N N . GLY A 1 101 ? 6.890 1.441 -19.642 1.00 96.88 101 GLY A N 1
ATOM 782 C CA . GLY A 1 101 ? 6.137 0.768 -20.701 1.00 96.88 101 GLY A CA 1
ATOM 783 C C . GLY A 1 101 ? 4.817 0.130 -20.248 1.00 96.88 101 GLY A C 1
ATOM 784 O O . GLY A 1 101 ? 4.257 -0.693 -20.973 1.00 96.88 101 GLY A O 1
ATOM 785 N N . ILE A 1 102 ? 4.293 0.502 -19.077 1.00 97.69 102 ILE A N 1
ATOM 786 C CA . ILE A 1 102 ? 3.021 -0.007 -18.555 1.00 97.69 102 ILE A CA 1
ATOM 787 C C . ILE A 1 102 ? 1.914 1.010 -18.847 1.00 97.69 102 ILE A C 1
ATOM 789 O O . ILE A 1 102 ? 1.856 2.086 -18.257 1.00 97.69 102 ILE A O 1
ATOM 793 N N . PHE A 1 103 ? 1.018 0.667 -19.775 1.00 95.62 103 PHE A N 1
ATOM 794 C CA . PHE A 1 103 ? -0.004 1.598 -20.281 1.00 95.62 103 PHE A CA 1
ATOM 795 C C . PHE A 1 103 ? -1.435 1.241 -19.885 1.00 95.62 103 PHE A C 1
ATOM 797 O O . PHE A 1 103 ? -2.339 2.062 -20.048 1.00 95.62 103 PHE A O 1
ATOM 804 N N . ARG A 1 104 ? -1.674 0.006 -19.433 1.00 98.19 104 ARG A N 1
ATOM 805 C CA . ARG A 1 104 ? -3.031 -0.483 -19.189 1.00 98.19 104 ARG A CA 1
ATOM 806 C C . ARG A 1 104 ? -3.543 0.067 -17.855 1.00 98.19 104 ARG A C 1
ATOM 808 O 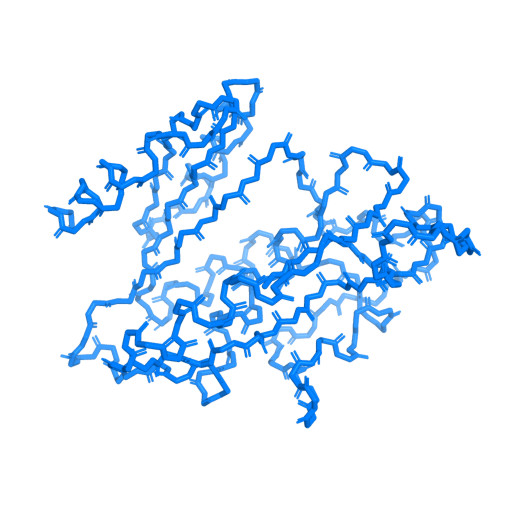O . ARG A 1 104 ? -2.938 -0.242 -16.834 1.00 98.19 104 ARG A O 1
ATOM 815 N N . PRO A 1 105 ? -4.664 0.806 -17.822 1.00 97.62 105 PRO A N 1
ATOM 816 C CA . PRO A 1 105 ? -5.244 1.261 -16.564 1.00 97.62 105 PRO A CA 1
ATOM 817 C C . PRO A 1 105 ? -5.603 0.080 -15.660 1.00 97.62 105 PRO A C 1
ATOM 819 O O . PRO A 1 105 ? -6.090 -0.944 -16.146 1.00 97.62 105 PRO A O 1
ATOM 822 N N . HIS A 1 106 ? -5.398 0.234 -14.355 1.00 97.81 106 HIS A N 1
ATOM 823 C CA . HIS A 1 106 ? -5.787 -0.778 -13.379 1.00 97.81 106 HIS A CA 1
ATOM 824 C C . HIS A 1 106 ? -7.307 -0.999 -13.385 1.00 97.81 106 HIS A C 1
ATOM 826 O O . HIS A 1 106 ? -8.101 -0.059 -13.399 1.00 97.81 106 HIS A O 1
ATOM 832 N N . ASP A 1 107 ? -7.720 -2.264 -13.343 1.00 97.62 107 ASP A N 1
ATOM 833 C CA . ASP A 1 107 ? -9.117 -2.701 -13.466 1.00 97.62 107 ASP A CA 1
ATOM 834 C C . ASP A 1 107 ? -9.964 -2.602 -12.180 1.00 97.62 107 ASP A C 1
ATOM 836 O O . ASP A 1 107 ? -11.134 -2.989 -12.183 1.00 97.62 107 ASP A O 1
ATOM 840 N N . GLY A 1 108 ? -9.389 -2.111 -11.078 1.00 96.94 108 GLY A N 1
ATOM 841 C CA . GLY A 1 108 ? -10.056 -2.040 -9.783 1.00 96.94 108 GLY A CA 1
ATOM 842 C C . GLY A 1 108 ? -10.478 -3.398 -9.197 1.00 96.94 108 GLY A C 1
ATOM 843 O O . GLY A 1 108 ? -11.583 -3.512 -8.660 1.00 96.94 108 GLY A O 1
ATOM 844 N N . LYS A 1 109 ? -9.639 -4.435 -9.314 1.00 98.06 109 LYS A N 1
ATOM 845 C CA . LYS A 1 109 ? -9.868 -5.748 -8.686 1.00 98.06 109 LYS A CA 1
ATOM 846 C C . LYS A 1 109 ? -8.691 -6.201 -7.816 1.00 98.06 109 LYS A C 1
ATOM 848 O O . LYS A 1 109 ? -7.582 -5.680 -7.914 1.00 98.06 109 LYS A O 1
ATOM 853 N N . CYS A 1 110 ? -8.968 -7.176 -6.953 1.00 98.19 110 CYS A N 1
ATOM 854 C CA . CYS A 1 110 ? -7.948 -7.916 -6.216 1.00 98.19 110 CYS A CA 1
ATOM 855 C C . CYS A 1 110 ? -7.188 -8.857 -7.162 1.00 98.19 110 CYS A C 1
ATOM 857 O O . CYS A 1 110 ? -7.824 -9.570 -7.938 1.00 98.19 110 CYS A O 1
ATOM 859 N N . HIS A 1 111 ? -5.859 -8.891 -7.053 1.00 98.31 111 HIS A N 1
ATOM 860 C CA . HIS A 1 111 ? -4.965 -9.726 -7.867 1.00 98.31 111 HIS A CA 1
ATOM 861 C C . HIS A 1 111 ? -3.821 -10.311 -7.027 1.00 98.31 111 HIS A C 1
ATOM 863 O O . HIS A 1 111 ? -2.658 -10.280 -7.431 1.00 98.31 111 HIS A O 1
ATOM 869 N N . LEU A 1 112 ? -4.132 -10.800 -5.825 1.00 98.25 112 LEU A N 1
ATOM 870 C CA . LEU A 1 112 ? -3.180 -11.594 -5.050 1.00 98.25 112 LEU A CA 1
ATOM 871 C C . LEU A 1 112 ? -3.176 -13.042 -5.539 1.00 98.25 112 LEU A C 1
ATOM 873 O O . LEU A 1 112 ? -4.234 -13.670 -5.608 1.00 98.25 112 LEU A O 1
ATOM 877 N N . ASN A 1 113 ? -1.990 -13.567 -5.848 1.00 97.06 113 ASN A N 1
ATOM 878 C CA . ASN A 1 113 ? -1.808 -14.972 -6.203 1.00 97.06 113 ASN A CA 1
ATOM 879 C C . ASN A 1 113 ? -1.820 -15.886 -4.961 1.00 97.06 113 ASN A C 1
ATOM 881 O O . ASN A 1 113 ? -1.981 -15.433 -3.826 1.00 97.06 113 ASN A O 1
ATOM 885 N N . MET A 1 114 ? -1.617 -17.189 -5.173 1.00 96.44 114 MET A N 1
ATOM 886 C CA . MET A 1 114 ? -1.582 -18.191 -4.094 1.00 96.44 114 MET A CA 1
ATOM 887 C C . MET A 1 114 ? -0.435 -17.980 -3.090 1.00 96.44 114 MET A C 1
ATOM 889 O O . MET A 1 114 ? -0.527 -18.431 -1.954 1.00 96.44 114 MET A O 1
ATOM 893 N N . GLU A 1 115 ? 0.623 -17.273 -3.488 1.00 95.56 115 GLU A N 1
ATOM 894 C CA . GLU A 1 115 ? 1.759 -16.902 -2.635 1.00 95.56 115 GLU A CA 1
ATOM 895 C C . GLU A 1 115 ? 1.594 -15.505 -2.005 1.00 95.56 115 GLU A C 1
ATOM 897 O O . GLU A 1 115 ? 2.528 -14.974 -1.398 1.00 95.56 115 GLU A O 1
ATOM 902 N N . ASN A 1 116 ? 0.403 -14.906 -2.137 1.00 97.12 116 ASN A N 1
ATOM 903 C CA . ASN A 1 116 ? 0.041 -13.584 -1.634 1.00 97.12 116 ASN A CA 1
ATOM 904 C C . ASN A 1 116 ? 0.846 -12.409 -2.221 1.00 97.12 116 ASN A C 1
ATOM 906 O O . ASN A 1 116 ? 0.904 -11.332 -1.617 1.00 97.12 116 ASN A O 1
ATOM 910 N N . TYR A 1 117 ? 1.434 -12.580 -3.404 1.00 97.75 117 TYR A N 1
ATOM 911 C CA . TYR A 1 117 ? 2.020 -11.489 -4.183 1.00 97.75 117 TYR A CA 1
ATOM 912 C C . TYR A 1 117 ? 0.985 -10.857 -5.109 1.00 97.75 117 TYR A C 1
ATOM 914 O O . TYR A 1 117 ? 0.126 -11.547 -5.660 1.00 97.75 117 TYR A O 1
ATOM 922 N N . TYR A 1 118 ? 1.098 -9.546 -5.320 1.00 98.06 118 TYR A N 1
ATOM 923 C CA . TYR A 1 118 ? 0.349 -8.858 -6.367 1.00 98.06 118 TYR A CA 1
ATOM 924 C C . TYR A 1 118 ? 0.892 -9.250 -7.751 1.00 98.06 118 TYR A C 1
ATOM 926 O O . TYR A 1 118 ? 1.914 -8.737 -8.189 1.00 98.06 118 TYR A O 1
ATOM 934 N N . GLU A 1 119 ? 0.212 -10.166 -8.445 1.00 96.38 119 GLU A N 1
ATOM 935 C CA . GLU A 1 119 ? 0.735 -10.804 -9.671 1.00 96.38 119 GLU A CA 1
ATOM 936 C C . GLU A 1 119 ? 0.505 -10.004 -10.963 1.00 96.38 119 GLU A C 1
ATOM 938 O O . GLU A 1 119 ? 1.057 -10.331 -12.014 1.00 96.38 119 GLU A O 1
ATOM 943 N N . LYS A 1 120 ? -0.369 -8.990 -10.924 1.00 97.19 120 LYS A N 1
ATOM 944 C CA . LYS A 1 120 ? -0.676 -8.124 -12.078 1.00 97.19 120 LYS A CA 1
ATOM 945 C C . LYS A 1 120 ? 0.049 -6.782 -12.010 1.00 97.19 120 LYS A C 1
ATOM 947 O O . LYS A 1 120 ? -0.297 -5.868 -12.759 1.00 97.19 120 LYS A O 1
ATOM 952 N N . ASP A 1 121 ? 1.067 -6.680 -11.163 1.00 95.62 121 ASP A N 1
ATOM 953 C CA . ASP A 1 121 ? 1.849 -5.468 -10.942 1.00 95.62 121 ASP A CA 1
ATOM 954 C C . ASP A 1 121 ? 2.499 -4.906 -12.214 1.00 95.62 121 ASP A C 1
ATOM 956 O O . ASP A 1 121 ? 2.518 -3.690 -12.378 1.00 95.62 121 ASP A O 1
ATOM 960 N N . LEU A 1 122 ? 2.946 -5.753 -13.145 1.00 96.94 122 LEU A N 1
ATOM 961 C CA . LEU A 1 122 ? 3.478 -5.342 -14.453 1.00 96.94 122 LEU A CA 1
ATOM 962 C C . LEU A 1 122 ? 2.431 -5.330 -15.578 1.00 96.94 122 LEU A C 1
ATOM 964 O O . LEU A 1 122 ? 2.698 -4.850 -16.679 1.00 96.94 122 LEU A O 1
ATOM 968 N N . TYR A 1 123 ? 1.229 -5.856 -15.328 1.00 97.94 123 TYR A N 1
ATOM 969 C CA . TYR A 1 123 ? 0.148 -5.894 -16.319 1.00 97.94 123 TYR A CA 1
ATOM 970 C C . TYR A 1 123 ? -0.699 -4.616 -16.315 1.00 97.94 123 TYR A C 1
ATOM 972 O O . TYR A 1 123 ? -1.253 -4.251 -17.359 1.00 97.94 123 TYR A O 1
ATOM 980 N N . PHE A 1 124 ? -0.803 -3.961 -15.156 1.00 98.38 124 PHE A N 1
ATOM 981 C CA . PHE A 1 124 ? -1.548 -2.727 -14.939 1.00 98.38 124 PHE A CA 1
ATOM 982 C C . PHE A 1 124 ? -0.644 -1.600 -14.436 1.00 98.38 124 PHE A C 1
ATOM 984 O O . PHE A 1 124 ? 0.250 -1.805 -13.615 1.00 98.38 124 PHE A O 1
ATOM 991 N N . ASP A 1 125 ? -0.928 -0.389 -14.902 1.00 98.38 125 ASP A N 1
ATOM 992 C CA . ASP A 1 125 ? -0.398 0.853 -14.346 1.00 98.38 125 ASP A CA 1
ATOM 993 C C . ASP A 1 125 ? -0.818 0.997 -12.872 1.00 98.38 125 ASP A C 1
ATOM 995 O O . ASP A 1 125 ? -1.700 0.278 -12.391 1.00 98.38 125 ASP A O 1
ATOM 999 N N . TYR A 1 126 ? -0.192 1.921 -12.149 1.00 98.38 126 TYR A N 1
ATOM 1000 C CA . TYR A 1 126 ? -0.571 2.234 -10.776 1.00 98.38 126 TYR A CA 1
ATOM 1001 C C . TYR A 1 126 ? -2.045 2.640 -10.698 1.00 98.38 126 TYR A C 1
ATOM 1003 O O . TYR A 1 126 ? -2.604 3.286 -11.593 1.00 98.38 126 TYR A O 1
ATOM 1011 N N . ILE A 1 127 ? -2.695 2.274 -9.603 1.00 97.94 127 ILE A N 1
ATOM 1012 C CA . ILE A 1 127 ? -4.084 2.633 -9.343 1.00 97.94 127 ILE A CA 1
ATOM 1013 C C . ILE A 1 127 ? -4.243 4.152 -9.144 1.00 97.94 127 ILE A C 1
ATOM 1015 O O . ILE A 1 127 ? -3.386 4.842 -8.589 1.00 97.94 127 ILE A O 1
ATOM 1019 N N . SER A 1 128 ? -5.373 4.706 -9.590 1.00 97.31 128 SER A N 1
ATOM 1020 C CA . SER A 1 128 ? -5.671 6.130 -9.382 1.00 97.31 128 SER A CA 1
ATOM 1021 C C . SER A 1 128 ? -6.203 6.408 -7.973 1.00 97.31 128 SER A C 1
ATOM 1023 O O . SER A 1 128 ? -6.962 5.610 -7.413 1.00 97.31 128 SER A O 1
ATOM 1025 N N . LEU A 1 129 ? -5.907 7.599 -7.439 1.00 96.81 129 LEU A N 1
ATOM 1026 C CA . LEU A 1 129 ? -6.393 8.045 -6.125 1.00 96.81 129 LEU A CA 1
ATOM 1027 C C . LEU A 1 129 ? -7.922 7.966 -5.993 1.00 96.81 129 LEU A C 1
ATOM 1029 O O . LEU A 1 129 ? -8.434 7.654 -4.920 1.00 96.81 129 LEU A O 1
ATOM 1033 N N . ALA A 1 130 ? -8.659 8.224 -7.078 1.00 96.62 130 ALA A N 1
ATOM 1034 C CA . ALA A 1 130 ? -10.119 8.168 -7.085 1.00 96.62 130 ALA A CA 1
ATOM 1035 C C . ALA A 1 130 ? -10.653 6.738 -6.906 1.00 96.62 130 ALA A C 1
ATOM 1037 O O . ALA A 1 130 ? -11.646 6.527 -6.204 1.00 96.62 130 ALA A O 1
ATOM 1038 N N . VAL A 1 131 ? -9.993 5.747 -7.515 1.00 97.75 131 VAL A N 1
ATOM 1039 C CA . VAL A 1 131 ? -10.385 4.338 -7.376 1.00 97.75 131 VAL A CA 1
ATOM 1040 C C . VAL A 1 131 ? -10.022 3.814 -5.984 1.00 97.75 131 VAL A C 1
ATOM 1042 O O . VAL A 1 131 ? -10.838 3.114 -5.382 1.00 97.75 131 VAL A O 1
ATOM 1045 N N . VAL A 1 132 ? -8.880 4.237 -5.424 1.00 98.31 132 VAL A N 1
ATOM 1046 C CA . VAL A 1 132 ? -8.512 3.966 -4.021 1.00 98.31 132 VAL A CA 1
ATOM 1047 C C . VAL A 1 132 ? -9.552 4.545 -3.059 1.00 98.31 132 VAL A C 1
ATOM 1049 O O . VAL A 1 132 ? -10.125 3.814 -2.254 1.00 98.31 132 VAL A O 1
ATOM 1052 N N . ARG A 1 133 ? -9.908 5.826 -3.204 1.00 98.00 133 ARG A N 1
ATOM 1053 C CA . ARG A 1 133 ? -10.964 6.463 -2.400 1.00 98.00 133 ARG A CA 1
ATOM 1054 C C . ARG A 1 133 ? -12.270 5.665 -2.435 1.00 98.00 133 ARG A C 1
ATOM 1056 O O . ARG A 1 133 ? -12.890 5.433 -1.399 1.00 98.00 133 ARG A O 1
ATOM 1063 N N . LYS A 1 134 ? -12.692 5.229 -3.628 1.00 97.94 134 LYS A N 1
ATOM 1064 C CA . LYS A 1 134 ? -13.941 4.479 -3.814 1.00 97.94 134 LYS A CA 1
ATOM 1065 C C . LYS A 1 134 ? -13.938 3.152 -3.051 1.00 97.94 134 LYS A C 1
ATOM 1067 O O . LYS A 1 134 ? -14.951 2.836 -2.428 1.00 97.94 134 LYS A O 1
ATOM 1072 N N . ILE A 1 135 ? -12.844 2.382 -3.092 1.00 97.94 135 ILE A N 1
ATOM 1073 C CA . ILE A 1 135 ? -12.780 1.099 -2.372 1.00 97.94 135 ILE A CA 1
ATOM 1074 C C . ILE A 1 135 ? -12.698 1.305 -0.856 1.00 97.9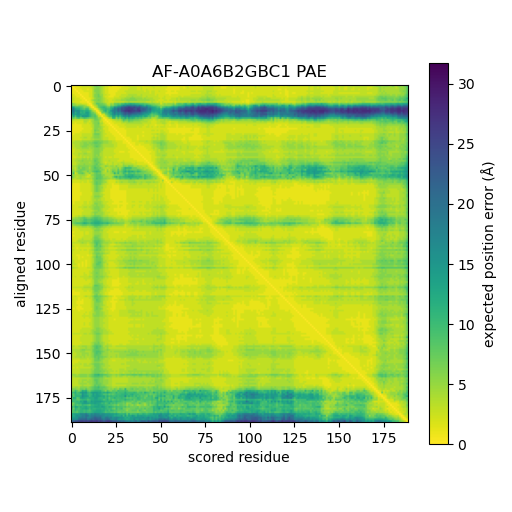4 135 ILE A C 1
ATOM 1076 O O . ILE A 1 135 ? -13.397 0.610 -0.122 1.00 97.94 135 ILE A O 1
ATOM 1080 N N . LEU A 1 136 ? -11.941 2.305 -0.391 1.00 98.00 136 LEU A N 1
ATOM 1081 C CA . LEU A 1 136 ? -11.829 2.628 1.034 1.00 98.00 136 LEU A CA 1
ATOM 1082 C C . LEU A 1 136 ? -13.184 3.033 1.624 1.00 98.00 136 LEU A C 1
ATOM 1084 O O . LEU A 1 136 ? -13.578 2.517 2.668 1.00 98.00 136 LEU A O 1
ATOM 1088 N N . MET A 1 137 ? -13.943 3.879 0.918 1.00 96.81 137 MET A N 1
ATOM 1089 C CA . MET A 1 137 ? -15.309 4.237 1.313 1.00 96.81 137 MET A CA 1
ATOM 1090 C C . MET A 1 137 ? -16.243 3.026 1.326 1.00 96.81 137 MET A C 1
ATOM 1092 O O . MET A 1 137 ? -16.955 2.810 2.306 1.00 96.81 137 MET A O 1
ATOM 1096 N N . LYS A 1 138 ? -16.244 2.234 0.243 1.00 95.88 138 LYS A N 1
ATOM 1097 C CA . LYS A 1 138 ? -17.102 1.046 0.116 1.00 95.88 138 LYS A CA 1
ATOM 1098 C C . LYS A 1 138 ? -16.889 0.089 1.290 1.00 95.88 138 LYS A C 1
ATOM 1100 O O . LYS A 1 138 ? -17.860 -0.415 1.847 1.00 95.88 138 LYS A O 1
ATOM 1105 N N . ASN A 1 139 ? -15.632 -0.108 1.677 1.00 96.00 139 ASN A N 1
ATOM 1106 C CA . ASN A 1 139 ? -15.244 -1.077 2.693 1.00 96.00 139 ASN A CA 1
ATOM 1107 C C . ASN A 1 139 ? -15.101 -0.462 4.098 1.00 96.00 139 ASN A C 1
ATOM 1109 O O . ASN A 1 139 ? -14.700 -1.178 5.013 1.00 96.00 139 ASN A O 1
ATOM 1113 N N . ARG A 1 140 ? -15.464 0.822 4.279 1.00 95.50 140 ARG A N 1
ATOM 1114 C CA . ARG A 1 140 ? -15.396 1.582 5.546 1.00 95.50 140 ARG A CA 1
ATOM 1115 C C . ARG A 1 140 ? -14.025 1.487 6.229 1.00 95.50 140 ARG A C 1
ATOM 1117 O O . ARG A 1 140 ? -13.935 1.206 7.421 1.00 95.50 140 ARG A O 1
ATOM 1124 N N . ILE A 1 141 ? -12.964 1.681 5.450 1.00 96.81 141 ILE A N 1
ATOM 1125 C CA . ILE A 1 141 ? -11.581 1.572 5.920 1.00 96.81 141 ILE A CA 1
ATOM 1126 C C . ILE A 1 141 ? -11.044 2.959 6.277 1.00 96.81 141 ILE A C 1
ATOM 1128 O O . ILE A 1 141 ? -11.030 3.857 5.434 1.00 96.81 141 ILE A O 1
ATOM 1132 N N . THR A 1 142 ? -10.560 3.105 7.509 1.00 95.62 142 THR A N 1
ATOM 1133 C CA . THR A 1 142 ? -9.785 4.268 7.959 1.00 95.62 142 THR A CA 1
ATOM 1134 C C . THR A 1 142 ? -8.328 4.115 7.526 1.00 95.62 142 THR A C 1
ATOM 1136 O O . THR A 1 142 ? -7.771 3.023 7.635 1.00 95.62 142 THR A O 1
ATOM 1139 N N . VAL A 1 143 ? -7.685 5.188 7.065 1.00 96.19 143 VAL A N 1
ATOM 1140 C CA . VAL A 1 143 ? -6.267 5.159 6.658 1.00 96.19 143 VAL A CA 1
ATOM 1141 C C . VAL A 1 143 ? -5.446 6.159 7.463 1.00 96.19 143 VAL A C 1
ATOM 1143 O O . VAL A 1 143 ? -5.731 7.352 7.451 1.00 96.19 143 VAL A O 1
ATOM 1146 N N . LEU A 1 144 ? -4.390 5.690 8.119 1.00 94.31 144 LEU A N 1
ATOM 1147 C CA . LEU A 1 144 ? -3.406 6.541 8.777 1.00 94.31 144 LEU A CA 1
ATOM 1148 C C . LEU A 1 144 ? -2.077 6.456 8.031 1.00 94.31 144 LEU A C 1
ATOM 1150 O O . LEU A 1 144 ? -1.509 5.375 7.887 1.00 94.31 144 LEU A O 1
ATOM 1154 N N . PHE A 1 145 ? -1.571 7.600 7.588 1.00 94.19 145 PHE A N 1
ATOM 1155 C CA . PHE A 1 145 ? -0.219 7.720 7.059 1.00 94.19 145 PHE A CA 1
ATOM 1156 C C . PHE A 1 145 ? 0.730 8.099 8.193 1.00 94.19 145 PHE A C 1
ATOM 1158 O O . PHE A 1 145 ? 0.662 9.214 8.700 1.00 94.19 145 PHE A O 1
ATOM 1165 N N . ALA A 1 146 ? 1.607 7.185 8.588 1.00 93.25 146 ALA A N 1
ATOM 1166 C CA . ALA A 1 146 ? 2.762 7.455 9.428 1.00 93.25 146 ALA A CA 1
ATOM 1167 C C . ALA A 1 146 ? 3.976 7.663 8.513 1.00 93.25 146 ALA A C 1
ATOM 1169 O O . ALA A 1 146 ? 4.617 6.704 8.085 1.00 93.25 146 ALA A O 1
ATOM 1170 N N . ALA A 1 147 ? 4.250 8.920 8.170 1.00 90.62 147 ALA A N 1
ATOM 1171 C CA . ALA A 1 147 ? 5.281 9.274 7.199 1.00 90.62 1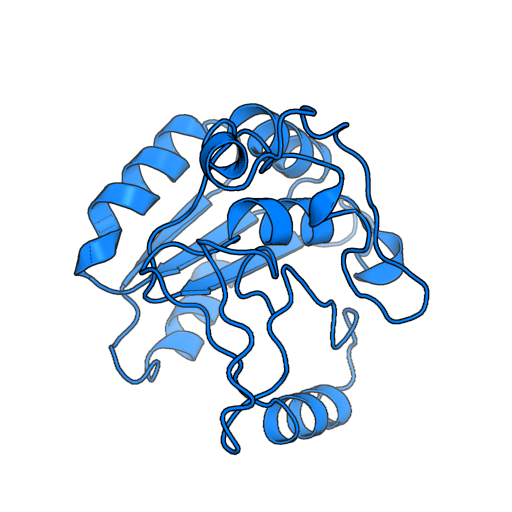47 ALA A CA 1
ATOM 1172 C C . ALA A 1 147 ? 6.297 10.258 7.780 1.00 90.62 147 ALA A C 1
ATOM 1174 O O . ALA A 1 147 ? 6.002 10.996 8.725 1.00 90.62 147 ALA A O 1
ATOM 1175 N N . THR A 1 148 ? 7.499 10.291 7.209 1.00 89.62 148 THR A N 1
ATOM 1176 C CA . THR A 1 148 ? 8.536 11.245 7.621 1.00 89.62 148 THR A CA 1
ATOM 1177 C C . THR A 1 148 ? 8.085 12.692 7.400 1.00 89.62 148 THR A C 1
ATOM 1179 O O . THR A 1 148 ? 7.234 13.005 6.561 1.00 89.62 148 THR A O 1
ATOM 1182 N N . LYS A 1 149 ? 8.668 13.625 8.163 1.00 89.50 149 LYS A N 1
ATOM 1183 C CA . LYS A 1 149 ? 8.264 15.043 8.162 1.00 89.50 149 LYS A CA 1
ATOM 1184 C C . LYS A 1 149 ? 8.282 15.685 6.767 1.00 89.50 149 LYS A C 1
ATOM 1186 O O . LYS A 1 149 ? 7.437 16.533 6.482 1.00 89.50 149 LYS A O 1
ATOM 1191 N N . SER A 1 150 ? 9.218 15.291 5.904 1.00 90.50 150 SER A N 1
ATOM 1192 C CA . SER A 1 150 ? 9.350 15.802 4.532 1.0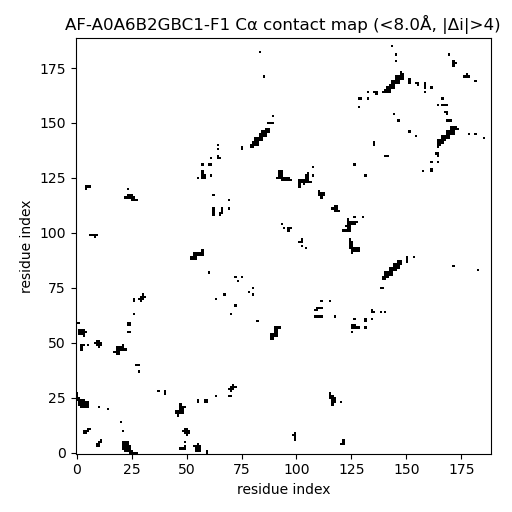0 90.50 150 SER A CA 1
ATOM 1193 C C . SER A 1 150 ? 8.164 15.439 3.629 1.00 90.50 150 SER A C 1
ATOM 1195 O O . SER A 1 150 ? 7.906 16.147 2.657 1.00 90.50 150 SER A O 1
ATOM 1197 N N . LEU A 1 151 ? 7.418 14.382 3.959 1.00 92.06 151 LEU A N 1
ATOM 1198 C CA . LEU A 1 151 ? 6.278 13.880 3.187 1.00 92.06 151 LEU A CA 1
ATOM 1199 C C . LEU A 1 151 ? 4.924 14.361 3.716 1.00 92.06 151 LEU A C 1
ATOM 1201 O O . LEU A 1 151 ? 3.891 14.121 3.088 1.00 92.06 151 LEU A O 1
ATOM 1205 N N . ASN A 1 152 ? 4.911 15.070 4.848 1.00 90.00 152 ASN A N 1
ATOM 1206 C CA . ASN A 1 152 ? 3.684 15.485 5.521 1.00 90.00 152 ASN A CA 1
ATOM 1207 C C . ASN A 1 152 ? 2.749 16.294 4.605 1.00 90.00 152 ASN A C 1
ATOM 1209 O O . ASN A 1 152 ? 1.544 16.054 4.583 1.00 90.00 152 ASN A O 1
ATOM 1213 N N . GLU A 1 153 ? 3.290 17.230 3.819 1.00 93.38 153 GLU A N 1
ATOM 1214 C CA . GLU A 1 153 ? 2.485 18.044 2.899 1.00 93.38 153 GLU A CA 1
ATOM 1215 C C . GLU A 1 153 ? 1.863 17.200 1.773 1.00 93.38 153 GLU A C 1
ATOM 1217 O O . GLU A 1 153 ? 0.697 17.392 1.428 1.00 93.38 153 GLU A O 1
ATOM 1222 N N . GLU A 1 154 ? 2.621 16.250 1.220 1.00 92.88 154 GLU A N 1
ATOM 1223 C CA . GLU A 1 154 ? 2.163 15.372 0.140 1.00 92.88 154 GLU A CA 1
ATOM 1224 C C . GLU A 1 154 ? 0.997 14.500 0.611 1.00 92.88 154 GLU A C 1
ATOM 1226 O O . GLU A 1 154 ? -0.084 14.553 0.020 1.00 92.88 154 GLU A O 1
ATOM 1231 N N . PHE A 1 155 ? 1.160 13.785 1.729 1.00 94.31 155 PHE A N 1
ATOM 1232 C CA . PHE A 1 155 ? 0.090 12.945 2.267 1.00 94.31 155 PHE A CA 1
ATOM 1233 C C . PHE A 1 155 ? -1.104 13.758 2.776 1.00 94.31 155 PHE A C 1
ATOM 1235 O O . PHE A 1 155 ? -2.241 13.320 2.615 1.00 94.31 155 PHE A O 1
ATOM 1242 N N . THR A 1 156 ? -0.896 14.975 3.291 1.00 94.25 156 THR A N 1
ATOM 1243 C CA . THR A 1 156 ? -2.007 15.856 3.697 1.00 94.25 156 THR A CA 1
ATOM 1244 C C . THR A 1 156 ? -2.874 16.258 2.501 1.00 94.25 156 THR A C 1
ATOM 1246 O O . THR A 1 156 ? -4.099 16.307 2.603 1.00 94.25 156 THR A O 1
ATOM 1249 N N . LYS A 1 157 ? -2.279 16.503 1.328 1.00 95.38 157 LYS A N 1
ATOM 1250 C CA . LYS A 1 157 ? -3.056 16.771 0.105 1.00 95.38 157 LYS A CA 1
ATOM 1251 C C . LYS A 1 157 ? -3.876 15.551 -0.320 1.00 95.38 157 LYS A C 1
ATOM 1253 O O . LYS A 1 157 ? -5.004 15.704 -0.780 1.00 95.38 157 LYS A O 1
ATOM 1258 N N . ILE A 1 158 ? -3.350 14.340 -0.140 1.00 94.69 158 ILE A N 1
ATOM 1259 C CA . ILE A 1 158 ? -4.081 13.104 -0.457 1.00 94.69 158 ILE A CA 1
ATOM 1260 C C . ILE A 1 158 ? -5.289 12.935 0.460 1.00 94.69 158 ILE A C 1
ATOM 1262 O O . ILE A 1 158 ? -6.381 12.668 -0.039 1.00 94.69 158 ILE A O 1
ATOM 1266 N N . THR A 1 159 ? -5.129 13.121 1.774 1.00 93.81 159 THR A N 1
ATOM 1267 C CA . THR A 1 159 ? -6.251 12.984 2.719 1.00 93.81 159 THR A CA 1
ATOM 1268 C C . THR A 1 159 ? -7.368 13.985 2.411 1.00 93.81 159 THR A C 1
ATOM 1270 O O . THR A 1 159 ? -8.544 13.631 2.469 1.00 93.81 159 THR A O 1
ATOM 1273 N N . GLN A 1 160 ? -7.026 15.197 1.958 1.00 94.12 160 GLN A N 1
ATOM 1274 C CA . GLN A 1 160 ? -7.998 16.184 1.466 1.00 94.12 160 GLN A CA 1
ATOM 1275 C C . GLN A 1 160 ? -8.734 15.716 0.198 1.00 94.12 160 GLN A C 1
ATOM 1277 O O . GLN A 1 160 ? -9.958 15.845 0.104 1.00 94.12 160 GLN A O 1
ATOM 1282 N N . LEU A 1 161 ? -8.018 15.136 -0.773 1.00 94.75 161 LEU A N 1
ATOM 1283 C CA . LEU A 1 161 ? -8.621 14.552 -1.983 1.00 94.75 161 LEU A CA 1
ATOM 1284 C C . LEU A 1 161 ? -9.493 13.326 -1.669 1.00 94.75 161 LEU A C 1
ATOM 1286 O O . LEU A 1 161 ? -10.432 13.013 -2.405 1.00 94.75 161 LEU A O 1
ATOM 1290 N N . TRP A 1 162 ? -9.217 12.640 -0.563 1.00 95.56 162 TRP A N 1
ATOM 1291 C CA . TRP A 1 162 ? -9.977 11.502 -0.057 1.00 95.56 162 TRP A CA 1
ATOM 1292 C C . TRP A 1 162 ? -11.145 11.890 0.858 1.00 95.56 162 TRP A C 1
ATOM 1294 O O . TRP A 1 162 ? -11.555 11.096 1.698 1.00 95.56 162 TRP A O 1
ATOM 1304 N N . ASN A 1 163 ? -11.764 13.058 0.640 1.00 90.25 163 ASN A N 1
ATOM 1305 C CA . ASN A 1 163 ? -13.001 13.467 1.319 1.00 90.25 163 ASN A CA 1
ATOM 1306 C C . ASN A 1 163 ? -14.015 12.307 1.423 1.00 90.25 163 ASN A C 1
ATOM 1308 O O . ASN A 1 163 ? -14.370 11.694 0.413 1.00 90.25 163 ASN A O 1
ATOM 1312 N N . GLY A 1 164 ? -14.497 12.022 2.633 1.00 91.94 164 GLY A N 1
ATOM 1313 C CA . GLY A 1 164 ? -15.440 10.940 2.929 1.00 91.94 164 GLY A CA 1
ATOM 1314 C C . GLY A 1 164 ? -14.775 9.618 3.323 1.00 91.94 164 GLY A C 1
ATOM 1315 O O . GLY A 1 164 ? -15.465 8.718 3.794 1.00 91.94 164 GLY A O 1
ATOM 1316 N N . VAL A 1 165 ? -13.454 9.500 3.178 1.00 95.81 165 VAL A N 1
ATOM 1317 C CA . VAL A 1 165 ? -12.638 8.478 3.844 1.00 95.81 165 VAL A CA 1
ATOM 1318 C C . VAL A 1 165 ? -12.096 9.091 5.129 1.00 95.81 165 VAL A C 1
ATOM 1320 O O . VAL A 1 165 ? -11.523 10.181 5.098 1.00 95.81 165 VAL A O 1
ATOM 1323 N N . ASN A 1 166 ? -12.244 8.394 6.257 1.00 93.12 166 ASN A N 1
ATOM 1324 C CA . ASN A 1 166 ? -11.552 8.799 7.474 1.00 93.12 166 ASN A CA 1
ATOM 1325 C C . ASN A 1 166 ? -10.050 8.564 7.264 1.00 93.12 166 ASN A C 1
ATOM 1327 O O . ASN A 1 166 ? -9.604 7.418 7.181 1.00 93.12 166 ASN A O 1
ATOM 1331 N N . SER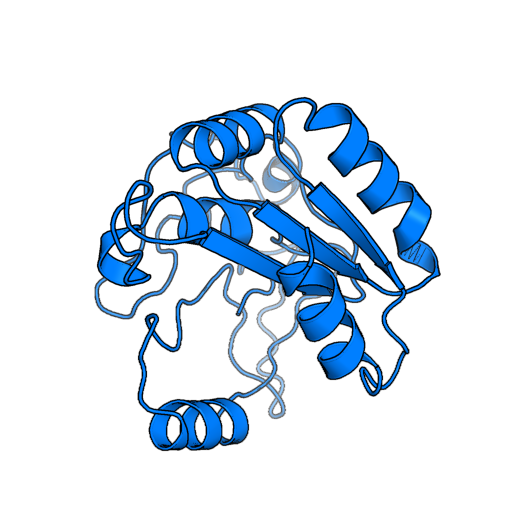 A 1 167 ? -9.284 9.637 7.080 1.00 94.38 167 SER A N 1
ATOM 1332 C CA . SER A 1 167 ? -7.849 9.533 6.856 1.00 94.38 167 SER A CA 1
ATOM 1333 C C . SER A 1 167 ? -7.079 10.677 7.492 1.00 94.38 167 SER A C 1
ATOM 1335 O O . SER A 1 167 ? -7.553 11.811 7.538 1.00 94.38 167 SER A O 1
ATOM 1337 N N . ALA A 1 168 ? -5.890 10.365 7.995 1.00 91.25 168 ALA A N 1
ATOM 1338 C CA . ALA A 1 168 ? -5.041 11.309 8.703 1.00 91.25 168 ALA A CA 1
ATOM 1339 C C . ALA A 1 168 ? -3.565 11.072 8.381 1.00 91.25 168 ALA A C 1
ATOM 1341 O O . ALA A 1 168 ? -3.177 10.014 7.879 1.00 91.25 168 ALA A O 1
ATOM 1342 N N . VAL A 1 169 ? -2.749 12.076 8.692 1.00 91.50 169 VAL A N 1
ATOM 1343 C CA . VAL A 1 169 ? -1.292 12.006 8.598 1.00 91.50 169 VAL A CA 1
ATOM 1344 C C . VAL A 1 169 ? -0.719 12.211 9.990 1.00 91.50 169 VAL A C 1
ATOM 1346 O O . VAL A 1 169 ? -1.176 13.062 10.751 1.00 91.50 169 VAL A O 1
ATOM 1349 N N . SER A 1 170 ? 0.273 11.409 10.328 1.00 88.94 170 SER A N 1
ATOM 1350 C CA . SER A 1 170 ? 1.070 11.519 11.533 1.00 88.94 170 SER A CA 1
ATOM 1351 C C . SER A 1 170 ? 2.541 11.476 11.164 1.00 88.94 170 SER A C 1
ATOM 1353 O O . SER A 1 170 ? 2.953 10.751 10.259 1.00 88.94 170 SER A O 1
ATOM 1355 N N . ILE A 1 171 ? 3.332 12.274 11.873 1.00 86.75 171 ILE A N 1
ATOM 1356 C CA . ILE A 1 171 ? 4.770 12.335 11.643 1.00 86.75 171 ILE A CA 1
ATOM 1357 C C . ILE A 1 171 ? 5.402 11.109 12.297 1.00 86.75 171 ILE A C 1
ATOM 1359 O O . ILE A 1 171 ? 5.307 10.937 13.511 1.00 86.75 171 ILE A O 1
ATOM 1363 N N . LEU A 1 172 ? 6.048 10.280 11.489 1.00 83.50 172 LEU A N 1
ATOM 1364 C CA . LEU A 1 172 ? 6.902 9.187 11.932 1.00 83.50 172 LEU A CA 1
ATOM 1365 C C . LEU A 1 172 ? 8.299 9.740 12.240 1.00 83.50 172 LEU A C 1
ATOM 1367 O O . LEU A 1 172 ? 8.835 10.543 11.467 1.00 83.50 172 LEU A O 1
ATOM 1371 N N . SER A 1 173 ? 8.883 9.336 13.366 1.00 77.00 173 SER A N 1
ATOM 1372 C CA . SER A 1 173 ? 10.301 9.593 13.631 1.00 77.00 173 SER A CA 1
ATOM 1373 C C . SER A 1 173 ? 11.179 8.793 12.661 1.00 77.00 173 SER A C 1
ATOM 1375 O O . SER A 1 173 ? 10.774 7.739 12.183 1.00 77.00 173 SER A O 1
ATOM 1377 N N . GLU A 1 174 ? 12.389 9.265 12.355 1.00 73.69 174 GLU A N 1
ATOM 1378 C CA . GLU A 1 174 ? 13.278 8.576 11.396 1.00 73.69 174 GLU A CA 1
ATOM 1379 C C . GLU A 1 174 ? 13.623 7.139 11.826 1.00 73.69 174 GLU A C 1
ATOM 1381 O O . GLU A 1 174 ? 13.820 6.266 10.989 1.00 73.69 174 GLU A O 1
ATOM 1386 N N . ASP A 1 175 ? 13.626 6.872 13.133 1.00 73.38 175 ASP A N 1
ATOM 1387 C CA . ASP A 1 175 ? 13.840 5.549 13.728 1.00 73.38 175 ASP A CA 1
ATOM 1388 C C . ASP A 1 175 ? 12.542 4.753 13.969 1.00 73.38 175 ASP A C 1
ATOM 1390 O O . ASP A 1 175 ? 12.577 3.668 14.544 1.00 73.38 175 ASP A O 1
ATOM 1394 N N . SER A 1 176 ? 11.385 5.287 13.563 1.00 77.38 176 SER A N 1
ATOM 1395 C CA . SER A 1 176 ? 10.048 4.715 13.792 1.00 77.38 176 SER A CA 1
ATOM 1396 C C . SER A 1 176 ? 9.670 4.460 15.263 1.00 77.38 176 SER A C 1
ATOM 1398 O O . SER A 1 176 ? 8.684 3.772 15.537 1.00 77.38 176 SER A O 1
ATOM 1400 N N . SER A 1 177 ? 10.398 5.030 16.229 1.00 80.06 177 SER A N 1
ATOM 1401 C CA . SER A 1 177 ? 10.181 4.821 17.670 1.00 80.06 177 SER A CA 1
ATOM 1402 C C . SER A 1 177 ? 8.800 5.251 18.175 1.00 80.06 177 SER A C 1
ATOM 1404 O O . SER A 1 177 ? 8.320 4.725 19.179 1.00 80.06 177 SER A O 1
ATOM 1406 N N . ASN A 1 178 ? 8.117 6.168 17.483 1.00 83.31 178 ASN A N 1
ATOM 1407 C CA . ASN A 1 178 ? 6.813 6.678 17.908 1.00 83.31 178 ASN A CA 1
ATOM 1408 C C . ASN A 1 178 ? 5.600 5.897 17.366 1.00 83.31 178 ASN A C 1
ATOM 1410 O O . ASN A 1 178 ? 4.466 6.299 17.630 1.00 83.31 178 ASN A O 1
ATOM 1414 N N . ILE A 1 179 ? 5.803 4.787 16.647 1.00 80.56 179 ILE A N 1
ATOM 1415 C CA . ILE A 1 179 ? 4.730 4.060 15.949 1.00 80.56 179 ILE A CA 1
ATOM 1416 C C . ILE A 1 179 ? 3.614 3.550 16.876 1.00 80.56 179 ILE A C 1
ATOM 1418 O O . ILE A 1 179 ? 2.441 3.615 16.512 1.00 80.56 179 ILE A O 1
ATOM 1422 N N . VAL A 1 180 ? 3.955 3.102 18.090 1.00 81.00 180 VAL A N 1
ATOM 1423 C CA . VAL A 1 180 ? 2.978 2.582 19.067 1.00 81.00 180 VAL A CA 1
ATOM 1424 C C . VAL A 1 180 ? 1.989 3.675 19.470 1.00 81.00 180 VAL A C 1
ATOM 1426 O O . VAL A 1 180 ? 0.779 3.477 19.388 1.00 81.00 180 VAL A O 1
ATOM 1429 N N . ASN A 1 181 ? 2.496 4.870 19.779 1.00 78.44 181 ASN A N 1
ATOM 1430 C CA . ASN A 1 181 ? 1.666 6.019 20.143 1.00 78.44 181 ASN A CA 1
ATOM 1431 C C . ASN A 1 181 ? 0.740 6.440 18.989 1.00 78.44 181 ASN A C 1
ATOM 1433 O O . ASN A 1 181 ? -0.388 6.877 19.214 1.00 78.44 181 ASN A O 1
ATOM 1437 N N . LEU A 1 182 ? 1.196 6.309 17.736 1.00 79.12 182 LEU A N 1
ATOM 1438 C CA . LEU A 1 182 ? 0.369 6.610 16.564 1.00 79.12 182 LEU A CA 1
ATOM 1439 C C . LEU A 1 182 ? -0.804 5.633 16.431 1.00 79.12 182 LEU A C 1
ATOM 1441 O O . LEU A 1 182 ? -1.922 6.053 16.128 1.00 79.12 182 LEU A O 1
ATOM 1445 N N . VAL A 1 183 ? -0.568 4.346 16.695 1.00 76.94 183 VAL A N 1
ATOM 1446 C CA . VAL A 1 183 ? -1.605 3.304 16.655 1.00 76.94 183 VAL A CA 1
ATOM 1447 C C . VAL A 1 183 ? -2.627 3.507 17.775 1.00 76.94 183 VAL A C 1
ATOM 1449 O O . VAL A 1 183 ? -3.831 3.431 17.523 1.00 76.94 183 VAL A O 1
ATOM 1452 N N . GLU A 1 184 ? -2.178 3.822 18.992 1.00 77.56 184 GLU A N 1
ATOM 1453 C CA . GLU A 1 184 ? -3.076 4.113 20.117 1.00 77.56 184 GLU A CA 1
ATOM 1454 C C . GLU A 1 184 ? -4.000 5.294 19.804 1.00 77.56 184 GLU A C 1
ATOM 1456 O O . GLU A 1 184 ? -5.216 5.190 19.974 1.00 77.56 184 GLU A O 1
ATOM 1461 N N . ASN A 1 185 ? -3.459 6.375 19.239 1.00 70.94 185 ASN A N 1
ATOM 1462 C CA . ASN A 1 185 ? -4.251 7.536 18.836 1.00 70.94 185 ASN A CA 1
ATOM 1463 C C . ASN A 1 185 ? -5.253 7.208 17.719 1.00 70.94 185 ASN A C 1
ATOM 1465 O O . ASN A 1 185 ? -6.368 7.725 17.729 1.00 70.94 185 ASN A O 1
ATOM 1469 N N . MET A 1 186 ? -4.901 6.317 16.786 1.00 69.44 186 MET A N 1
ATOM 1470 C CA . MET A 1 186 ? -5.804 5.869 15.719 1.00 69.44 186 MET A CA 1
ATOM 1471 C C . MET A 1 186 ? -7.040 5.147 16.265 1.00 69.44 186 MET A C 1
ATOM 1473 O O . MET A 1 186 ? -8.121 5.262 15.696 1.00 69.44 186 MET A O 1
ATOM 1477 N N . SER A 1 187 ? -6.895 4.407 17.368 1.00 62.03 187 SER A N 1
ATOM 1478 C CA . SER A 1 187 ? -7.996 3.648 17.975 1.00 62.03 187 SER A CA 1
ATOM 1479 C C . SER A 1 187 ? -9.074 4.524 18.635 1.00 62.03 187 SER A C 1
ATOM 1481 O O . SER A 1 187 ? -10.198 4.062 18.852 1.00 62.03 187 SER A O 1
ATOM 1483 N N . GLN A 1 188 ? -8.741 5.788 18.921 1.00 57.53 188 GLN A N 1
ATOM 1484 C CA . GLN A 1 188 ? -9.615 6.771 19.569 1.00 57.53 188 GLN A CA 1
ATOM 1485 C C . GLN A 1 188 ? -10.464 7.587 18.575 1.00 57.53 188 GLN A C 1
ATOM 1487 O O . GLN A 1 188 ? -11.327 8.353 19.005 1.00 57.53 188 GLN A O 1
ATOM 1492 N N . VAL A 1 189 ? -10.237 7.420 17.265 1.00 48.81 189 VAL A N 1
ATOM 1493 C CA . VAL A 1 189 ? -10.973 8.069 16.159 1.00 48.81 189 VAL A CA 1
ATOM 1494 C C . VAL A 1 189 ? -11.984 7.097 15.545 1.00 48.81 189 VAL A C 1
ATOM 1496 O O . VAL A 1 189 ? -13.069 7.562 15.135 1.00 48.81 189 VAL A O 1
#

Organism: Myxobolus squamalis (NCBI:txid59785)

Mean predicted aligned error: 4.71 Å

Nearest PDB structures (foldseek):
  8xfg-assembly1_B  TM=9.033E-01  e=6.777E-21  Homo sapiens
  3zdz-assembly1_B  TM=9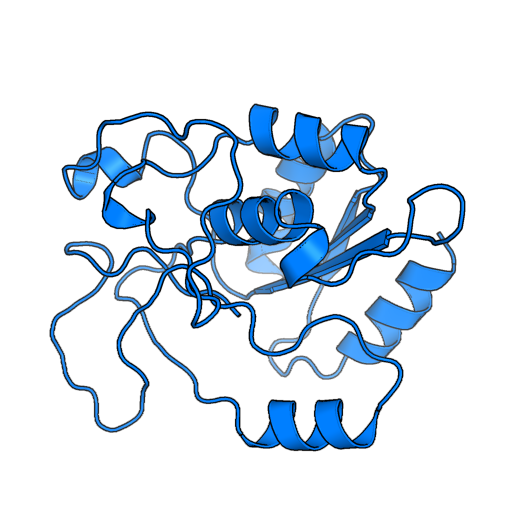.201E-01  e=1.793E-20  Homo sapiens
  3fcu-assembly2_D  TM=9.034E-01  e=1.476E-20  Homo sapiens
  3ze2-assembly2_D  TM=9.079E-01  e=2.824E-20  Homo sapiens
  2vc2-assembly1_B  TM=8.984E-01  e=1.793E-20  Homo sapiens